Protein AF-A0A9W7CC69-F1 (afdb_monomer)

Organism: NCBI:txid2557542

Secondary structure (DSSP, 8-state):
-----------TT-SSHHHHHHHHHHHHHH--HHHHHHHHHHHHSTT--TT-B-TTS-BHHHHHHHTT-HHHHHHHHHSTT------TTS--HHHHHHHTT-HHHHHHHHHH-TT--SSTTSHHHHHHHHHHHTTTTTT-EEEEES-TT-HHHHHHHHHH--SEEEEEES-HHHHHHHHHHHHHT-S-STTT-EEEEEE--TT-GGGS-SS-EEEEEEES--SSGGGHHHHHHHHHHHEEEEEEEEEEEESS--TTHHHHHHHHHHTTEEEEEEEEPPGGGS--S------SS-TT---PPTT--EEEEEEEE-

Sequence (314 aa):
MASFTSKAENIQGFATIEEAHNEMLECARYGDPEDIGTLRSLVSHSSIDVNYSDSGGSTALHKACANGKKDAVAVLLSHPGCSHTANAAGNTPLHWASSNGEVEIVKMLVDRFKDLDVLAKNSFGKWIAKLCSEGQFEGSSVLELGGGCGVPGIACGVYGNPLSVQITDLTTATLSNLQFNIDLNRGDYGGRTRVESFRLDWADEATYPEGKADSIIGADLVYTDDIVPLLLKVLDGVLAKGGSFFYCAPDDGRAGLKTFIEALRGGGWEVRREVKAEGEYLENPLESKDDEMCFLCFNELGEKRFMFYEFVKR

Solvent-accessible surface area (backbone atoms only — not comparable to full-atom values): 16821 Å² total; per-residue (Å²): 134,85,82,81,74,75,75,80,71,82,49,91,96,39,97,43,66,66,56,47,51,51,46,38,37,48,22,15,38,70,37,44,80,64,27,46,53,51,36,48,55,47,62,69,34,92,84,49,64,66,66,50,51,51,99,59,42,48,24,23,56,33,34,4,29,59,55,65,19,55,69,30,40,54,55,48,66,70,38,89,81,49,73,69,68,53,19,75,84,67,37,28,28,60,39,33,10,21,60,70,35,32,61,71,51,42,51,54,48,55,72,72,37,85,83,65,70,78,41,72,54,36,39,63,13,38,50,37,33,52,40,15,75,72,52,75,34,54,69,30,36,35,34,24,47,66,30,66,51,27,46,45,40,50,22,32,37,65,53,12,54,17,48,28,26,40,30,19,31,72,50,72,68,45,40,54,37,24,40,50,49,56,61,72,64,73,70,71,42,78,87,62,38,46,75,46,58,44,67,42,48,76,91,40,73,90,42,53,70,98,63,54,22,43,28,38,38,39,54,61,84,43,70,38,56,82,48,39,68,47,52,54,50,42,51,64,68,39,44,30,85,68,15,37,39,40,38,36,36,59,64,91,59,42,49,30,38,68,61,40,56,51,47,41,57,73,67,58,32,42,79,81,40,79,43,72,50,53,82,96,33,37,56,40,66,42,93,73,93,72,87,87,64,50,69,55,38,66,77,47,73,67,86,42,52,31,31,41,34,32,34,33,36,110

InterPro domains:
  IPR002110 Ankyrin repeat [PF12796] (28-116)
  IPR002110 Ankyrin repeat [PS50088] (89-121)
  IPR002110 Ankyrin repeat [SM00248] (56-86)
  IPR002110 Ankyrin repeat [SM00248] (89-118)
  IPR019410 Lysine methyltransferase [PF10294] (133-264)
  IPR019410 Lysine methyltransferase [PTHR14614] (124-265)
  IPR029063 S-adenosyl-L-methionine-dependent methyltransferase superfamily [G3DSA:3.40.50.150] (112-300)
  IPR029063 S-adenosyl-L-methionine-dependent methyltransferase superfamily [SSF53335] (122-274)
  IPR036770 Ankyrin repeat-containing domain superfamily [G3DSA:1.25.40.20] (22-111)
  IPR036770 Ankyrin repeat-containing domain superfamily [SSF48403] (28-131)

pLDDT: mean 83.03, std 16.87, range [34.16, 98.56]

Foldseek 3Di:
DDDPPDPAPDLPPDPHLVRLQVLLLVLLQVQDPVSLVSNLSQLPDPSRDQLDADPQSQGSLLNNLLRLNQSSLVSSLVRPNRDQAATNVRATSLQNNLLVLSVVSNLSVLVSCVVDDLLCAALLLVVLLVCLVVLVQAQWFEEEDQCQQPSNQLSCLQRRNYQEYEYEDADPVSQVLNVVSNVSSPDPSVVRYYYHYAYDDLVDLVRADPAATLEYEYEQQCQAQVCLVSVVVNCVSRHDAQGKYKYKYFPVDHHNPVVNVVCCVVVQKDWPAKDKRDPSNQAQSHDDPDDDNRSSGPDDDGRTTMIITMITHD

Radius of gyration: 23.0 Å; Cα contacts (8 Å, |Δi|>4): 619; chains: 1; bounding box: 61×47×67 Å

Mean predicted aligned error: 9.86 Å

Structure (mmCIF, N/CA/C/O backbone):
data_AF-A0A9W7CC69-F1
#
_entry.id   AF-A0A9W7CC69-F1
#
loop_
_atom_site.group_PDB
_atom_site.id
_atom_site.type_symbol
_atom_site.label_atom_id
_atom_site.label_alt_id
_atom_site.label_comp_id
_atom_site.label_asym_id
_atom_site.label_entity_id
_atom_site.label_seq_id
_atom_site.pdbx_PDB_ins_cod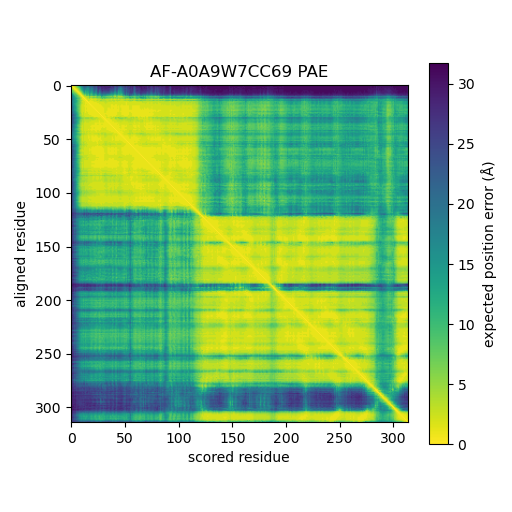e
_atom_site.Cartn_x
_atom_site.Cartn_y
_atom_site.Cartn_z
_atom_site.occupancy
_atom_site.B_iso_or_equiv
_atom_site.auth_seq_id
_atom_site.auth_comp_id
_atom_site.auth_asym_id
_atom_site.auth_atom_id
_atom_site.pdbx_PDB_model_num
ATOM 1 N N . MET A 1 1 ? 38.497 -31.279 -25.847 1.00 37.12 1 MET A N 1
ATOM 2 C CA . MET A 1 1 ? 37.870 -30.041 -25.343 1.00 37.12 1 MET A CA 1
ATOM 3 C C . MET A 1 1 ? 37.197 -29.360 -26.519 1.00 37.12 1 MET A C 1
ATOM 5 O O . MET A 1 1 ? 37.899 -28.889 -27.404 1.00 37.12 1 MET A O 1
ATOM 9 N N . ALA A 1 2 ? 35.868 -29.413 -26.597 1.00 34.16 2 ALA A N 1
ATOM 10 C CA . ALA A 1 2 ? 35.126 -28.690 -27.622 1.00 34.16 2 ALA A CA 1
ATOM 11 C C . ALA A 1 2 ? 35.020 -27.223 -27.185 1.00 34.16 2 ALA A C 1
ATOM 13 O O . ALA A 1 2 ? 34.453 -26.929 -26.137 1.00 34.16 2 ALA A O 1
ATOM 14 N N . SER A 1 3 ? 35.636 -26.336 -27.962 1.00 38.28 3 SER A N 1
ATOM 15 C CA . SER A 1 3 ? 35.504 -24.888 -27.833 1.00 38.28 3 SER A CA 1
ATOM 16 C C . SER A 1 3 ? 34.072 -24.494 -28.197 1.00 38.28 3 SER A C 1
ATOM 18 O O . SER A 1 3 ? 33.689 -24.567 -29.364 1.00 38.28 3 SER A O 1
ATOM 20 N N . PHE A 1 4 ? 33.273 -24.107 -27.204 1.00 38.94 4 PHE A N 1
ATOM 21 C CA . PHE A 1 4 ? 32.026 -23.383 -27.431 1.00 38.94 4 PHE A CA 1
ATOM 22 C C . PHE A 1 4 ? 32.376 -21.912 -27.669 1.00 38.94 4 PHE A C 1
ATOM 24 O O . PHE A 1 4 ? 32.304 -21.085 -26.766 1.00 38.94 4 PHE A O 1
ATOM 31 N N . THR A 1 5 ? 32.779 -21.568 -28.891 1.00 40.97 5 THR A N 1
ATOM 32 C CA . THR A 1 5 ? 32.679 -20.175 -29.333 1.00 40.97 5 THR A CA 1
ATOM 33 C C . THR A 1 5 ? 31.201 -19.881 -29.541 1.00 40.97 5 THR A C 1
ATOM 35 O O . THR A 1 5 ? 30.625 -20.268 -30.561 1.00 40.97 5 THR A O 1
ATOM 38 N N . SER A 1 6 ? 30.593 -19.248 -28.535 1.00 43.88 6 SER A N 1
ATOM 39 C CA . SER A 1 6 ? 29.356 -18.483 -28.675 1.00 43.88 6 SER A CA 1
ATOM 40 C C . SER A 1 6 ? 29.468 -17.650 -29.953 1.00 43.88 6 SER A C 1
ATOM 42 O O . SER A 1 6 ? 30.397 -16.853 -30.099 1.00 43.88 6 SER A O 1
ATOM 44 N N . LYS A 1 7 ? 28.600 -17.908 -30.935 1.00 44.44 7 LYS A N 1
ATOM 45 C CA . LYS A 1 7 ? 28.495 -17.034 -32.101 1.00 44.44 7 LYS A CA 1
ATOM 46 C C . LYS A 1 7 ? 28.001 -15.698 -31.566 1.00 44.44 7 LYS A C 1
ATOM 48 O O . LYS A 1 7 ? 26.870 -15.631 -31.104 1.00 44.44 7 LYS A O 1
ATOM 53 N N . ALA A 1 8 ? 28.844 -14.672 -31.613 1.00 50.19 8 ALA A N 1
ATOM 54 C CA . ALA A 1 8 ? 28.403 -13.305 -31.403 1.00 50.19 8 ALA A CA 1
ATOM 55 C C . ALA A 1 8 ? 27.309 -13.013 -32.440 1.00 50.19 8 ALA A C 1
ATOM 57 O O . ALA A 1 8 ? 27.590 -12.886 -33.634 1.00 50.19 8 ALA A O 1
ATOM 58 N N . GLU A 1 9 ? 26.051 -13.012 -32.008 1.00 57.75 9 GLU A N 1
ATOM 59 C CA . GLU A 1 9 ? 24.963 -12.469 -32.805 1.00 57.75 9 GLU A CA 1
ATOM 60 C C . GLU A 1 9 ? 25.233 -10.969 -32.914 1.00 57.75 9 GLU A C 1
ATOM 62 O O . GLU A 1 9 ? 25.302 -10.260 -31.914 1.00 57.75 9 GLU A O 1
ATOM 67 N N . ASN A 1 10 ? 25.539 -10.526 -34.131 1.00 66.88 10 ASN A N 1
ATOM 68 C CA . ASN A 1 10 ? 26.004 -9.176 -34.407 1.00 66.88 10 ASN A CA 1
ATOM 69 C C . ASN A 1 10 ? 24.826 -8.203 -34.262 1.00 66.88 10 ASN A C 1
ATOM 71 O O . ASN A 1 10 ? 24.009 -8.088 -35.175 1.00 66.88 10 ASN A O 1
ATOM 75 N N . ILE A 1 11 ? 24.726 -7.541 -33.110 1.00 82.12 11 ILE A N 1
ATOM 76 C CA . ILE A 1 11 ? 23.770 -6.459 -32.875 1.00 82.12 11 ILE A CA 1
ATOM 77 C C . ILE A 1 11 ? 24.425 -5.183 -33.390 1.00 82.12 11 ILE A C 1
ATOM 79 O O . ILE A 1 11 ? 25.481 -4.775 -32.910 1.00 82.12 11 ILE A O 1
ATOM 83 N N . GLN A 1 12 ? 23.821 -4.569 -34.405 1.00 80.31 12 GLN A N 1
ATOM 84 C CA . GLN A 1 12 ? 24.398 -3.407 -35.070 1.00 80.31 12 GLN A CA 1
ATOM 85 C C . GLN A 1 12 ? 24.723 -2.297 -34.058 1.00 80.31 12 GLN A C 1
ATOM 87 O O . GLN A 1 12 ? 23.829 -1.790 -33.389 1.00 80.31 12 GLN A O 1
ATOM 92 N N . GLY A 1 13 ? 26.001 -1.915 -33.983 1.00 84.56 13 GLY A N 1
ATOM 93 C CA . GLY A 1 13 ? 26.493 -0.871 -33.077 1.00 84.56 13 GLY A CA 1
ATOM 94 C C . GLY A 1 13 ? 27.186 -1.378 -31.809 1.00 84.56 13 GLY A C 1
ATOM 95 O O . GLY A 1 13 ? 27.836 -0.575 -31.150 1.00 84.56 13 GLY A O 1
ATOM 96 N N . PHE A 1 14 ? 27.136 -2.682 -31.510 1.00 91.19 14 PHE A N 1
ATOM 97 C CA . PHE A 1 14 ? 27.704 -3.260 -30.285 1.00 91.19 14 PHE A CA 1
ATOM 98 C C . PHE A 1 14 ? 28.691 -4.384 -30.605 1.00 91.19 14 PHE A C 1
ATOM 100 O O . PHE A 1 14 ? 28.454 -5.195 -31.502 1.00 91.19 14 PHE A O 1
ATOM 107 N N . ALA A 1 15 ? 29.812 -4.445 -29.883 1.00 88.62 15 ALA A N 1
ATOM 108 C CA . ALA A 1 15 ? 30.808 -5.496 -30.079 1.00 88.62 15 ALA A CA 1
ATOM 109 C C . ALA A 1 15 ? 30.390 -6.805 -29.395 1.00 88.62 15 ALA A C 1
ATOM 111 O O . ALA A 1 15 ? 30.792 -7.886 -29.837 1.00 88.62 15 ALA A O 1
ATOM 112 N N . THR A 1 16 ? 29.571 -6.726 -28.342 1.00 92.56 16 THR A N 1
ATOM 113 C CA . THR A 1 16 ? 29.037 -7.892 -27.629 1.00 92.56 16 THR A CA 1
ATOM 114 C C . THR A 1 16 ? 27.560 -7.736 -27.267 1.00 92.56 16 THR A C 1
ATOM 116 O O . THR A 1 16 ? 27.008 -6.638 -27.245 1.00 92.56 16 THR A O 1
ATOM 119 N N . ILE A 1 17 ? 26.917 -8.861 -26.946 1.00 92.75 17 ILE A N 1
ATOM 120 C CA . ILE A 1 17 ? 25.544 -8.869 -26.429 1.00 92.75 17 ILE A CA 1
ATOM 121 C C . ILE A 1 17 ? 25.441 -8.200 -25.054 1.00 92.75 17 ILE A C 1
ATOM 123 O O . ILE A 1 17 ? 24.470 -7.508 -24.785 1.00 92.75 17 ILE A O 1
ATOM 127 N N . GLU A 1 18 ? 26.471 -8.356 -24.218 1.00 93.62 18 GLU A N 1
ATOM 128 C CA . GLU A 1 18 ? 26.543 -7.751 -22.887 1.00 93.62 18 GLU A CA 1
ATOM 129 C C . GLU A 1 18 ? 26.619 -6.222 -22.976 1.00 93.62 18 GLU A C 1
ATOM 131 O O . GLU A 1 18 ? 25.937 -5.525 -22.233 1.00 93.62 18 GLU A O 1
ATOM 136 N N . GLU A 1 19 ? 27.383 -5.683 -23.931 1.00 95.38 19 GLU A N 1
ATOM 137 C CA . GLU A 1 19 ? 27.398 -4.242 -24.211 1.00 95.38 19 GLU A CA 1
ATOM 138 C C . GLU A 1 19 ? 26.018 -3.734 -24.634 1.00 95.38 19 GLU A C 1
ATOM 140 O O . GLU A 1 19 ? 25.551 -2.733 -24.102 1.00 95.38 19 GLU A O 1
ATOM 145 N N . ALA A 1 20 ? 25.339 -4.445 -25.537 1.00 96.75 20 ALA A N 1
ATOM 146 C CA . ALA A 1 20 ? 23.993 -4.083 -25.975 1.00 96.75 20 ALA A CA 1
ATOM 147 C C . ALA A 1 20 ? 22.969 -4.148 -24.825 1.00 96.75 20 ALA A C 1
ATOM 149 O O . ALA A 1 20 ? 22.072 -3.314 -24.721 1.00 96.75 20 ALA A O 1
ATOM 150 N N . HIS A 1 21 ? 23.112 -5.123 -23.928 1.00 97.50 21 HIS A N 1
ATOM 151 C CA . HIS A 1 21 ? 22.306 -5.241 -22.718 1.00 97.50 21 HIS A CA 1
ATOM 152 C C . HIS A 1 21 ? 22.560 -4.114 -21.720 1.00 97.50 21 HIS A C 1
ATOM 154 O O . HIS A 1 21 ? 21.610 -3.560 -21.172 1.00 97.50 21 HIS A O 1
ATOM 160 N N . ASN A 1 22 ? 23.819 -3.742 -21.504 1.00 96.94 22 ASN A N 1
ATOM 161 C CA . ASN A 1 22 ? 24.159 -2.612 -20.648 1.00 96.94 22 ASN A CA 1
ATOM 162 C C . ASN A 1 22 ? 23.634 -1.299 -21.245 1.00 96.94 22 ASN A C 1
ATOM 164 O O . ASN A 1 22 ? 23.037 -0.510 -20.517 1.00 96.94 22 ASN A O 1
ATOM 168 N N . GLU A 1 23 ? 23.734 -1.112 -22.563 1.00 97.56 23 GLU A N 1
ATOM 169 C CA . GLU A 1 23 ? 23.142 0.039 -23.250 1.00 97.56 23 GLU A CA 1
ATOM 170 C C . GLU A 1 23 ? 21.620 0.089 -23.066 1.00 97.56 23 GLU A C 1
ATOM 172 O O . GLU A 1 23 ? 21.064 1.138 -22.759 1.00 97.56 23 GLU A O 1
ATOM 177 N N . MET A 1 24 ? 20.928 -1.054 -23.148 1.00 98.12 24 MET A N 1
ATOM 178 C CA . MET A 1 24 ? 19.492 -1.132 -22.854 1.00 98.12 24 MET A CA 1
ATOM 179 C C . MET A 1 24 ? 19.164 -0.599 -21.444 1.00 98.12 24 MET A C 1
ATOM 181 O O . MET A 1 24 ? 18.153 0.085 -21.265 1.00 98.12 24 MET A O 1
ATOM 185 N N . LEU A 1 25 ? 20.008 -0.888 -20.442 1.00 98.38 25 LEU A N 1
ATOM 186 C CA . LEU A 1 25 ? 19.848 -0.365 -19.079 1.00 98.38 25 LEU A CA 1
ATOM 187 C C . LEU A 1 25 ? 20.116 1.146 -18.986 1.00 98.38 25 LEU A C 1
ATOM 189 O O . LEU A 1 25 ? 19.463 1.816 -18.181 1.00 98.38 25 LEU A O 1
ATOM 193 N N . GLU A 1 26 ? 21.078 1.675 -19.748 1.00 98.19 26 GLU A N 1
ATOM 194 C CA . GLU A 1 26 ? 21.395 3.111 -19.815 1.00 98.19 26 GLU A CA 1
ATOM 195 C C . GLU A 1 26 ? 20.279 3.894 -20.513 1.00 98.19 26 GLU A C 1
ATOM 197 O O . GLU A 1 26 ? 19.725 4.822 -19.919 1.00 98.19 26 GLU A O 1
ATOM 202 N N . CYS A 1 27 ? 19.853 3.455 -21.702 1.00 98.19 27 CYS A N 1
ATOM 203 C CA . CYS A 1 27 ? 18.769 4.089 -22.447 1.00 98.19 27 CYS A CA 1
ATOM 204 C C . CYS A 1 27 ? 17.471 4.134 -21.634 1.00 98.19 27 CYS A C 1
ATOM 206 O O . CYS A 1 27 ? 16.750 5.129 -21.633 1.00 98.19 27 CYS A O 1
ATOM 208 N N . ALA A 1 28 ? 17.166 3.066 -20.891 1.00 98.25 28 ALA A N 1
ATOM 209 C CA . ALA A 1 28 ? 16.003 3.049 -20.014 1.00 98.25 28 ALA A CA 1
ATOM 210 C C . ALA A 1 28 ? 16.127 4.027 -18.831 1.00 98.25 28 ALA A C 1
ATOM 212 O O . ALA A 1 28 ? 15.116 4.529 -18.345 1.00 98.25 28 ALA A O 1
ATOM 213 N N . ARG A 1 29 ? 17.346 4.307 -18.357 1.00 97.62 29 ARG A N 1
ATOM 214 C CA . ARG A 1 29 ? 17.608 5.220 -17.237 1.00 97.62 29 ARG A CA 1
ATOM 215 C C . ARG A 1 29 ? 17.489 6.684 -17.633 1.00 97.62 29 ARG A C 1
ATOM 217 O O . ARG A 1 29 ? 16.910 7.461 -16.876 1.00 97.62 29 ARG A O 1
ATOM 224 N N . TYR A 1 30 ? 18.058 7.063 -18.773 1.00 96.50 30 TYR A N 1
ATOM 225 C CA . TYR A 1 30 ? 18.107 8.456 -19.220 1.00 96.50 30 TYR A CA 1
ATOM 226 C C . TYR A 1 30 ? 16.884 8.834 -20.056 1.00 96.50 30 TYR A C 1
ATOM 228 O O . TYR A 1 30 ? 16.275 9.879 -19.790 1.00 96.50 30 TYR A O 1
ATOM 236 N N . GLY A 1 31 ? 16.446 7.937 -20.941 1.00 92.00 31 GLY A N 1
ATOM 237 C CA . GLY A 1 31 ? 15.184 8.021 -21.669 1.00 92.00 31 GLY A CA 1
ATOM 238 C C . GLY A 1 31 ? 15.050 9.267 -22.540 1.00 92.00 31 GLY A C 1
ATOM 239 O O . GLY A 1 31 ? 13.934 9.764 -22.699 1.00 92.00 31 GLY A O 1
ATOM 240 N N . ASP A 1 32 ? 16.155 9.810 -23.050 1.00 94.31 32 ASP A N 1
ATOM 241 C CA . ASP A 1 32 ? 16.106 10.885 -24.035 1.00 94.31 32 ASP A CA 1
ATOM 242 C C . ASP A 1 32 ? 15.624 10.370 -25.416 1.00 94.31 32 ASP A C 1
ATOM 244 O O . ASP A 1 32 ? 15.475 9.165 -25.628 1.00 94.31 32 ASP A O 1
ATOM 248 N N . PRO A 1 33 ? 15.276 11.241 -26.382 1.00 92.75 33 PRO A N 1
ATOM 249 C CA . PRO A 1 33 ? 14.714 10.780 -27.652 1.00 92.75 33 PRO A CA 1
ATOM 250 C C . PRO A 1 33 ? 15.609 9.811 -28.442 1.00 92.75 33 PRO A C 1
ATOM 252 O O . PRO A 1 33 ? 15.079 8.976 -29.182 1.00 92.75 33 PRO A O 1
ATOM 255 N N . GLU A 1 34 ? 16.933 9.917 -28.306 1.00 93.44 34 GLU A N 1
ATOM 256 C CA . GLU A 1 34 ? 17.885 9.004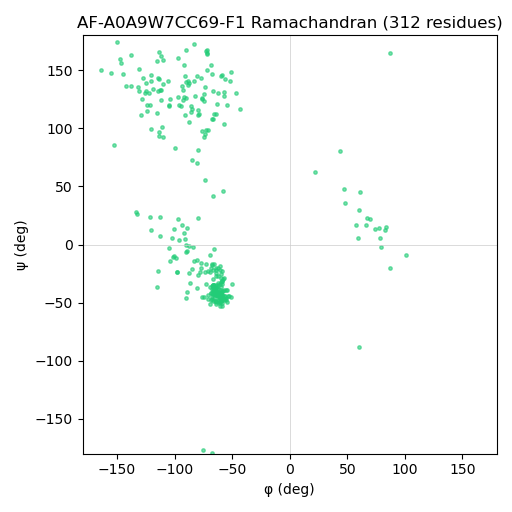 -28.943 1.00 93.44 34 GLU A CA 1
ATOM 257 C C . GLU A 1 34 ? 17.888 7.656 -28.214 1.00 93.44 34 GLU A C 1
ATOM 259 O O . GLU A 1 34 ? 17.715 6.617 -28.860 1.00 93.44 34 GLU A O 1
ATOM 264 N N . ASP A 1 35 ? 17.920 7.682 -26.878 1.00 94.62 35 ASP A N 1
ATOM 265 C CA . ASP A 1 35 ? 17.779 6.500 -26.029 1.00 94.62 35 ASP A CA 1
ATOM 266 C C . ASP A 1 35 ? 16.520 5.701 -26.361 1.00 94.62 35 ASP A C 1
ATOM 268 O O . ASP A 1 35 ? 16.564 4.480 -26.469 1.00 94.62 35 ASP A O 1
ATOM 272 N N . ILE A 1 36 ? 15.375 6.364 -26.554 1.00 98.00 36 ILE A N 1
ATOM 273 C CA . ILE A 1 36 ? 14.113 5.685 -26.887 1.00 98.00 36 ILE A CA 1
ATOM 274 C C . ILE A 1 36 ? 14.197 4.983 -28.249 1.00 98.00 36 ILE A C 1
ATOM 276 O O . ILE A 1 36 ? 13.609 3.910 -28.434 1.00 98.00 36 ILE A O 1
ATOM 280 N N . GLY A 1 37 ? 14.918 5.569 -29.207 1.00 96.19 37 GLY A N 1
ATOM 281 C CA . GLY A 1 37 ? 15.190 4.951 -30.502 1.00 96.19 37 GLY A CA 1
ATOM 282 C C . GLY A 1 37 ? 16.038 3.687 -30.355 1.00 96.19 37 GLY A C 1
ATOM 283 O O . GLY A 1 37 ? 15.646 2.618 -30.837 1.00 96.19 37 GLY A O 1
ATOM 284 N N . THR A 1 38 ? 17.151 3.798 -29.631 1.00 96.06 38 THR A N 1
ATOM 285 C CA . THR A 1 38 ? 18.075 2.691 -29.351 1.00 96.06 38 THR A CA 1
ATOM 286 C C . THR A 1 38 ? 17.394 1.583 -28.552 1.00 96.06 38 THR A C 1
ATOM 288 O O . THR A 1 38 ? 17.417 0.424 -28.966 1.00 96.06 38 THR A O 1
ATOM 291 N N . LEU A 1 39 ? 16.683 1.930 -27.479 1.00 97.69 39 LEU A N 1
ATOM 292 C CA . LEU A 1 39 ? 15.939 1.002 -26.630 1.00 97.69 39 LEU A CA 1
ATOM 293 C C . LEU A 1 39 ? 14.917 0.198 -27.435 1.00 97.69 39 LEU A C 1
ATOM 295 O O . LEU A 1 39 ? 14.835 -1.019 -27.290 1.00 97.69 39 LEU A O 1
ATOM 299 N N . ARG A 1 40 ? 14.162 0.850 -28.327 1.00 97.19 40 ARG A N 1
ATOM 300 C CA . ARG A 1 40 ? 13.191 0.165 -29.193 1.00 97.19 40 ARG A CA 1
ATOM 301 C C . ARG A 1 40 ? 13.872 -0.816 -30.143 1.00 97.19 40 ARG A C 1
ATOM 303 O O . ARG A 1 40 ? 13.359 -1.916 -30.336 1.00 97.19 40 ARG A O 1
ATOM 310 N N . SER A 1 41 ? 15.007 -0.423 -30.724 1.00 95.06 41 SER A N 1
ATOM 311 C CA . SER A 1 41 ? 15.800 -1.294 -31.595 1.00 95.06 41 SER A CA 1
ATOM 312 C C . SER A 1 41 ? 16.290 -2.527 -30.831 1.00 95.06 41 SER A C 1
ATOM 314 O O . SER A 1 41 ? 16.028 -3.653 -31.253 1.00 95.06 41 SER A O 1
ATOM 316 N N . LEU A 1 42 ? 16.905 -2.318 -29.663 1.00 96.62 42 LEU A N 1
ATOM 317 C CA . LEU A 1 42 ? 17.434 -3.379 -28.807 1.00 96.62 42 LEU A CA 1
ATOM 318 C C . LEU A 1 42 ? 16.341 -4.347 -28.350 1.00 96.62 42 LEU A C 1
ATOM 320 O O . LEU A 1 42 ? 16.449 -5.542 -28.595 1.00 96.62 42 LEU A O 1
ATOM 324 N N . VAL A 1 43 ? 15.250 -3.842 -27.771 1.00 95.88 43 VAL A N 1
ATOM 325 C CA . VAL A 1 43 ? 14.150 -4.669 -27.243 1.00 95.88 43 VAL A CA 1
ATOM 326 C C . VAL A 1 43 ? 13.440 -5.470 -28.343 1.00 95.88 43 VAL A C 1
ATOM 328 O O . VAL A 1 43 ? 12.847 -6.506 -28.066 1.00 95.88 43 VAL A O 1
ATOM 331 N N . SER A 1 44 ? 13.496 -5.026 -29.601 1.00 94.25 44 SER A N 1
ATOM 332 C CA . SER A 1 44 ? 12.939 -5.778 -30.735 1.00 94.25 44 SER A CA 1
ATOM 333 C C . SER A 1 44 ? 13.850 -6.898 -31.255 1.00 94.25 44 SER A C 1
ATOM 335 O O . SER A 1 44 ? 13.408 -7.733 -32.049 1.00 94.25 44 SER A O 1
ATOM 337 N N . HIS A 1 45 ? 15.118 -6.919 -30.840 1.00 94.00 45 HIS A N 1
ATOM 338 C CA . HIS A 1 45 ? 16.103 -7.874 -31.322 1.00 94.00 45 HIS A CA 1
ATOM 339 C C . HIS A 1 45 ? 15.976 -9.206 -30.572 1.00 94.00 45 HIS A C 1
ATOM 341 O O . HIS A 1 45 ? 16.028 -9.246 -29.348 1.00 94.00 45 HIS A O 1
ATOM 347 N N . SER A 1 46 ? 15.872 -10.326 -31.294 1.00 90.06 46 SER A N 1
ATOM 348 C CA . SER A 1 46 ? 15.568 -11.646 -30.704 1.00 90.06 46 SER A CA 1
ATOM 349 C C . SER A 1 46 ? 16.607 -12.169 -29.709 1.00 90.06 46 SER A C 1
ATOM 351 O O . SER A 1 46 ? 16.309 -13.075 -28.936 1.00 90.06 46 SER A O 1
ATOM 353 N N . SER A 1 47 ? 17.830 -11.645 -29.769 1.00 91.75 47 SER A N 1
ATOM 354 C CA . SER A 1 47 ? 18.922 -12.015 -28.868 1.00 91.75 47 SER A CA 1
ATOM 355 C C . SER A 1 47 ? 18.901 -11.231 -27.555 1.00 91.75 47 SER A C 1
ATOM 357 O O . SER A 1 47 ? 19.473 -11.678 -26.566 1.00 91.75 47 SER A O 1
ATOM 359 N N . ILE A 1 48 ? 18.242 -10.070 -27.524 1.00 95.75 48 ILE A N 1
ATOM 360 C CA . ILE A 1 48 ? 18.186 -9.224 -26.338 1.00 95.75 48 ILE A CA 1
ATOM 361 C C . ILE A 1 48 ? 17.156 -9.788 -25.365 1.00 95.75 48 ILE A C 1
ATOM 363 O O . ILE A 1 48 ? 15.950 -9.758 -25.592 1.00 95.75 48 ILE A O 1
ATOM 367 N N . ASP A 1 49 ? 17.646 -10.271 -24.229 1.00 97.19 49 ASP A N 1
ATOM 368 C CA . ASP A 1 49 ? 16.819 -10.449 -23.040 1.00 97.19 49 ASP A CA 1
ATOM 369 C C . ASP A 1 49 ? 16.373 -9.089 -22.472 1.00 97.19 49 ASP A C 1
ATOM 371 O O . ASP A 1 49 ? 17.170 -8.365 -21.876 1.00 97.19 49 ASP A O 1
ATOM 375 N N . VAL A 1 50 ? 15.088 -8.761 -22.633 1.00 98.00 50 VAL A N 1
ATOM 376 C CA . VAL A 1 50 ? 14.463 -7.542 -22.084 1.00 98.00 50 VAL A CA 1
ATOM 377 C C . VAL A 1 50 ? 14.532 -7.466 -20.551 1.00 98.00 50 VAL A C 1
ATOM 379 O O . VAL A 1 50 ? 14.440 -6.379 -19.981 1.00 98.00 50 VAL A O 1
ATOM 382 N N . ASN A 1 51 ? 14.695 -8.608 -19.874 1.00 98.12 51 ASN A N 1
ATOM 383 C CA . ASN A 1 51 ? 14.800 -8.692 -18.420 1.00 98.12 51 ASN A CA 1
ATOM 384 C C . ASN A 1 51 ? 16.248 -8.839 -17.942 1.00 98.12 51 ASN A C 1
ATOM 386 O O . ASN A 1 51 ? 16.458 -9.138 -16.765 1.00 98.12 51 ASN A O 1
ATOM 390 N N . TYR A 1 52 ? 17.239 -8.600 -18.811 1.00 98.12 52 TYR A N 1
ATOM 391 C CA . TYR A 1 52 ? 18.625 -8.473 -18.376 1.00 98.12 52 TYR A CA 1
ATOM 392 C C . TYR A 1 52 ? 18.730 -7.454 -17.236 1.00 98.12 52 TYR A C 1
ATOM 394 O O . TYR A 1 52 ? 18.063 -6.411 -17.238 1.00 98.12 52 TYR A O 1
ATOM 402 N N . SER A 1 53 ? 19.570 -7.768 -16.255 1.00 97.44 53 SER A N 1
ATOM 403 C CA . SER A 1 53 ? 19.719 -6.989 -15.035 1.00 97.44 53 SER A CA 1
ATOM 404 C C . SER A 1 53 ? 21.177 -6.704 -14.718 1.00 97.44 53 SER A C 1
ATOM 406 O O . SER A 1 53 ? 22.050 -7.527 -14.988 1.00 97.44 53 SER A O 1
ATOM 408 N N . ASP A 1 54 ? 21.421 -5.579 -14.050 1.00 96.56 54 ASP A N 1
ATOM 409 C CA . ASP A 1 54 ? 22.724 -5.294 -13.452 1.00 96.56 54 ASP A CA 1
ATOM 410 C C . ASP A 1 54 ? 23.056 -6.239 -12.276 1.00 96.56 54 ASP A C 1
ATOM 412 O O . ASP A 1 54 ? 22.273 -7.113 -11.891 1.00 96.56 54 ASP A O 1
ATOM 416 N N . SER A 1 55 ? 24.228 -6.049 -11.662 1.00 95.75 55 SER A N 1
ATOM 417 C CA . SER A 1 55 ? 24.693 -6.857 -10.525 1.00 95.75 55 SER A CA 1
ATOM 418 C C . SER A 1 55 ? 23.788 -6.791 -9.288 1.00 95.75 55 SER A C 1
ATOM 420 O O . SER A 1 55 ? 23.896 -7.647 -8.415 1.00 95.75 55 SER A O 1
ATOM 422 N N . GLY A 1 56 ? 22.925 -5.776 -9.183 1.00 89.88 56 GLY A N 1
ATOM 423 C CA . GLY A 1 56 ? 21.925 -5.647 -8.123 1.00 89.88 56 GLY A CA 1
ATOM 424 C C . GLY A 1 56 ? 20.578 -6.275 -8.485 1.00 89.88 56 GLY A C 1
ATOM 425 O O . GLY A 1 56 ? 19.614 -6.119 -7.738 1.00 89.88 56 GLY A O 1
ATOM 426 N N . GLY A 1 57 ? 20.472 -6.944 -9.635 1.00 93.81 57 GLY A N 1
ATOM 427 C CA . GLY A 1 57 ? 19.218 -7.493 -10.146 1.00 93.81 57 GLY A CA 1
ATOM 428 C C . GLY A 1 57 ? 18.264 -6.432 -10.703 1.00 93.81 57 GLY A C 1
ATOM 429 O O . GLY A 1 57 ? 17.091 -6.727 -10.914 1.00 93.81 57 GLY A O 1
ATOM 430 N N . SER A 1 58 ? 18.719 -5.195 -10.940 1.00 94.94 58 SER A N 1
ATOM 431 C CA . SER A 1 58 ? 17.856 -4.145 -11.493 1.00 94.94 58 SER A CA 1
ATOM 432 C C . SER A 1 58 ? 17.817 -4.217 -13.019 1.00 94.94 58 SER A C 1
ATOM 434 O O . SER A 1 58 ? 18.839 -4.052 -13.685 1.00 94.94 58 SER A O 1
ATOM 436 N N . THR A 1 59 ? 16.623 -4.433 -13.570 1.00 98.38 59 THR A N 1
ATOM 437 C CA . THR A 1 59 ? 16.360 -4.480 -15.022 1.00 98.38 59 THR A CA 1
ATOM 438 C C . THR A 1 59 ? 16.165 -3.090 -15.634 1.00 98.38 59 THR A C 1
ATOM 440 O O . THR A 1 59 ? 16.017 -2.094 -14.918 1.00 98.38 59 THR A O 1
ATOM 443 N N . ALA A 1 60 ? 16.072 -3.016 -16.966 1.00 98.44 60 ALA A N 1
ATOM 444 C CA . ALA A 1 60 ? 15.733 -1.782 -17.680 1.00 98.44 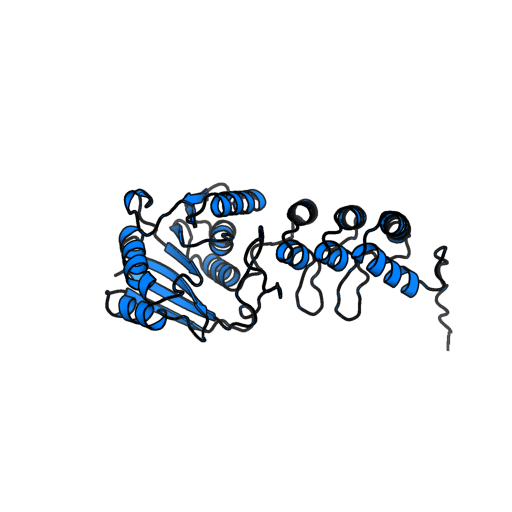60 ALA A CA 1
ATOM 445 C C . ALA A 1 60 ? 14.417 -1.165 -17.169 1.00 98.44 60 ALA A C 1
ATOM 447 O O . ALA A 1 60 ? 14.333 0.047 -16.972 1.00 98.44 60 ALA A O 1
ATOM 448 N N . LEU A 1 61 ? 13.413 -1.998 -16.856 1.00 98.50 61 LEU A N 1
ATOM 449 C CA . LEU A 1 61 ? 12.134 -1.517 -16.330 1.00 98.50 61 LEU A CA 1
ATOM 450 C C . LEU A 1 61 ? 12.290 -0.867 -14.949 1.00 98.50 61 LEU A C 1
ATOM 452 O O . LEU A 1 61 ? 11.670 0.166 -14.705 1.00 98.50 61 LEU A O 1
ATOM 456 N N . HIS A 1 62 ? 13.168 -1.390 -14.082 1.00 94.94 62 HIS A N 1
ATOM 457 C CA . HIS A 1 62 ? 13.494 -0.732 -12.812 1.00 94.94 62 HIS A CA 1
ATOM 458 C C . HIS A 1 62 ? 14.101 0.651 -13.047 1.00 94.94 62 HIS A C 1
ATOM 460 O O . HIS A 1 62 ? 13.655 1.618 -12.438 1.00 94.94 62 HIS A O 1
ATOM 466 N N . LYS A 1 63 ? 15.092 0.764 -13.946 1.00 97.44 63 LYS A N 1
ATOM 467 C CA . LYS A 1 63 ? 15.772 2.041 -14.221 1.00 97.44 63 LYS A CA 1
ATOM 468 C C . LYS A 1 63 ? 14.809 3.087 -14.785 1.00 97.44 63 LYS A C 1
ATOM 470 O O . LYS A 1 63 ? 14.834 4.222 -14.315 1.00 97.44 63 LYS A O 1
ATOM 475 N N . ALA A 1 64 ? 13.938 2.699 -15.717 1.00 98.19 64 ALA A N 1
ATOM 476 C CA . ALA A 1 64 ? 12.938 3.594 -16.293 1.00 98.19 64 ALA A CA 1
ATOM 477 C C . ALA A 1 64 ? 11.919 4.077 -15.253 1.00 98.19 64 ALA A C 1
ATOM 479 O O . ALA A 1 64 ? 11.630 5.272 -15.188 1.00 98.19 64 ALA A O 1
ATOM 480 N N . CYS A 1 65 ? 11.432 3.178 -14.392 1.00 93.00 65 CYS A N 1
ATOM 481 C CA . CYS A 1 65 ? 10.514 3.527 -13.304 1.00 93.00 65 CYS A CA 1
ATOM 482 C C . CYS A 1 65 ? 11.180 4.423 -12.249 1.00 93.00 65 CYS A C 1
ATOM 484 O O . CYS A 1 65 ? 10.592 5.409 -11.819 1.00 93.00 65 CYS A O 1
ATOM 486 N N . ALA A 1 66 ? 12.431 4.130 -11.883 1.00 87.00 66 ALA A N 1
ATOM 487 C CA . ALA A 1 66 ? 13.201 4.902 -10.908 1.00 87.00 66 ALA A CA 1
ATOM 488 C C . ALA A 1 66 ? 13.567 6.318 -11.377 1.00 87.00 66 ALA A C 1
ATOM 490 O O . ALA A 1 66 ? 13.961 7.139 -10.559 1.00 87.00 66 ALA A O 1
ATOM 491 N N . ASN A 1 67 ? 13.476 6.608 -12.675 1.00 92.81 67 ASN A N 1
ATOM 492 C CA . ASN A 1 67 ? 13.855 7.906 -13.239 1.00 92.81 67 ASN A CA 1
ATOM 493 C C . ASN A 1 67 ? 12.689 8.606 -13.960 1.00 92.81 67 ASN A C 1
ATOM 495 O O . ASN A 1 67 ? 12.927 9.552 -14.712 1.00 92.81 67 ASN A O 1
ATOM 499 N N . GLY A 1 68 ? 11.448 8.132 -13.797 1.00 92.94 68 GLY A N 1
ATOM 500 C CA . GLY A 1 68 ? 10.276 8.774 -14.405 1.00 92.94 68 GLY A CA 1
ATOM 501 C C . GLY A 1 68 ? 10.233 8.707 -15.935 1.00 92.94 68 GLY A C 1
ATOM 502 O O . GLY A 1 68 ? 9.599 9.533 -16.593 1.00 92.94 68 GLY A O 1
ATOM 503 N N . LYS A 1 69 ? 10.924 7.743 -16.557 1.00 97.81 69 LYS A N 1
ATOM 504 C CA . LYS A 1 69 ? 11.079 7.671 -18.021 1.00 97.81 69 LYS A CA 1
ATOM 505 C C . LYS A 1 69 ? 9.894 6.973 -18.672 1.00 97.81 69 LYS A C 1
ATOM 507 O O . LYS A 1 69 ? 9.999 5.843 -19.144 1.00 97.81 69 LYS A O 1
ATOM 512 N N . LYS A 1 70 ? 8.751 7.660 -18.712 1.00 97.25 70 LYS A N 1
ATOM 513 C CA . LYS A 1 70 ? 7.479 7.112 -19.211 1.00 97.25 70 LYS A CA 1
ATOM 514 C C . LYS A 1 70 ? 7.584 6.462 -20.595 1.00 97.25 70 LYS A C 1
ATOM 516 O O . LYS A 1 70 ? 7.074 5.361 -20.789 1.00 97.25 70 LYS A O 1
ATOM 521 N N . ASP A 1 71 ? 8.262 7.102 -21.544 1.00 98.19 71 ASP A N 1
ATOM 522 C CA . ASP A 1 71 ? 8.391 6.562 -22.904 1.00 98.19 71 ASP A CA 1
ATOM 523 C C . ASP A 1 71 ? 9.241 5.284 -22.933 1.00 98.19 71 ASP A C 1
ATOM 525 O O . ASP A 1 71 ? 8.908 4.336 -23.647 1.00 98.19 71 ASP A O 1
ATOM 529 N N . ALA A 1 72 ? 10.282 5.205 -22.098 1.00 98.56 72 ALA A N 1
ATOM 530 C CA . ALA A 1 72 ? 11.080 3.993 -21.939 1.00 98.56 72 ALA A CA 1
ATOM 531 C C . ALA A 1 72 ? 10.253 2.869 -21.300 1.00 98.56 72 ALA A C 1
ATOM 533 O O . ALA A 1 72 ? 10.275 1.739 -21.790 1.00 98.56 72 ALA A O 1
ATOM 534 N N . VAL A 1 73 ? 9.454 3.182 -20.270 1.00 98.56 73 VAL A N 1
ATOM 535 C CA . VAL A 1 73 ? 8.490 2.236 -19.684 1.00 98.56 73 VAL A CA 1
ATOM 536 C C . VAL A 1 73 ? 7.534 1.723 -20.762 1.00 98.56 73 VAL A C 1
ATOM 538 O O . VAL A 1 73 ? 7.343 0.516 -20.878 1.00 98.56 73 VAL A O 1
ATOM 541 N N . ALA A 1 74 ? 6.976 2.599 -21.601 1.00 98.31 74 ALA A N 1
ATOM 542 C CA . ALA A 1 74 ? 6.062 2.193 -22.667 1.00 98.31 74 ALA A CA 1
ATOM 543 C C . ALA A 1 74 ? 6.724 1.232 -23.669 1.00 98.31 74 ALA A C 1
ATOM 545 O O . ALA A 1 74 ? 6.120 0.225 -24.044 1.00 98.31 74 ALA A O 1
ATOM 546 N N . VAL A 1 75 ? 7.969 1.512 -24.080 1.00 98.44 75 VAL A N 1
ATOM 547 C CA . VAL A 1 75 ? 8.739 0.615 -24.957 1.00 98.44 75 VAL A CA 1
ATOM 548 C C . VAL A 1 75 ? 8.937 -0.748 -24.297 1.00 98.44 75 VAL A C 1
ATOM 550 O O . VAL A 1 75 ? 8.634 -1.767 -24.917 1.00 98.44 75 VAL A O 1
ATOM 553 N N . LEU A 1 76 ? 9.378 -0.784 -23.042 1.00 98.50 76 LEU A N 1
ATOM 554 C CA . LEU A 1 76 ? 9.649 -2.031 -22.326 1.00 98.50 76 LEU A CA 1
ATOM 555 C C . LEU A 1 76 ? 8.380 -2.869 -22.121 1.00 98.50 76 LEU A C 1
ATOM 557 O O . LEU A 1 76 ? 8.364 -4.048 -22.467 1.00 98.50 76 LEU A O 1
ATOM 561 N N . LEU A 1 77 ? 7.289 -2.260 -21.645 1.00 97.88 77 LEU A N 1
ATOM 562 C CA . LEU A 1 77 ? 6.023 -2.960 -21.389 1.00 97.88 77 LEU A CA 1
ATOM 563 C C . LEU A 1 77 ? 5.348 -3.481 -22.666 1.00 97.88 77 LEU A C 1
ATOM 565 O O . LEU A 1 77 ? 4.551 -4.424 -22.593 1.00 97.88 77 LEU A O 1
ATOM 569 N N . SER A 1 78 ? 5.677 -2.901 -23.828 1.00 96.69 78 SER A N 1
ATOM 570 C CA . SER A 1 78 ? 5.217 -3.394 -25.131 1.00 96.69 78 SER A CA 1
ATOM 571 C C . SER A 1 78 ? 5.832 -4.746 -25.509 1.00 96.69 78 SER A C 1
ATOM 573 O O . SER A 1 78 ? 5.254 -5.476 -26.317 1.00 96.69 78 SER A O 1
ATOM 575 N N . HIS A 1 79 ? 6.963 -5.118 -24.899 1.00 96.94 79 HIS A N 1
ATOM 576 C CA . HIS A 1 79 ? 7.572 -6.420 -25.111 1.00 96.94 79 HIS A CA 1
ATOM 577 C C . HIS A 1 79 ? 6.801 -7.508 -24.333 1.00 96.94 79 HIS A C 1
ATOM 579 O O . HIS A 1 79 ? 6.659 -7.412 -23.107 1.00 96.94 79 HIS A O 1
ATOM 585 N N . PRO A 1 80 ? 6.321 -8.586 -24.987 1.00 93.25 80 PRO A N 1
ATOM 586 C CA . PRO A 1 80 ? 5.506 -9.612 -24.329 1.00 93.25 80 PRO A CA 1
ATOM 587 C C . PRO A 1 80 ? 6.203 -10.294 -23.147 1.00 93.25 80 PRO A C 1
ATOM 589 O O . PRO A 1 80 ? 5.549 -10.637 -22.165 1.00 93.25 80 PRO A O 1
ATOM 592 N N . GLY A 1 81 ? 7.527 -10.455 -23.241 1.00 95.12 81 GLY A N 1
ATOM 593 C CA . GLY A 1 81 ? 8.357 -11.079 -22.210 1.00 95.12 81 GLY A CA 1
ATOM 594 C C . GLY A 1 81 ? 8.802 -10.153 -21.077 1.00 95.12 81 GLY A C 1
ATOM 595 O O . GLY A 1 81 ? 9.499 -10.627 -20.190 1.00 95.12 81 GLY A O 1
ATOM 596 N N . CYS A 1 82 ? 8.457 -8.860 -21.097 1.00 97.25 82 CYS A N 1
ATOM 597 C CA . CYS A 1 82 ? 8.819 -7.946 -20.011 1.00 97.25 82 CYS A CA 1
ATOM 598 C C . CYS A 1 82 ? 8.164 -8.398 -18.696 1.00 97.25 82 CYS A C 1
ATOM 600 O O . CYS A 1 82 ? 6.963 -8.676 -18.673 1.00 97.25 82 CYS A O 1
ATOM 602 N N . SER A 1 83 ? 8.952 -8.495 -17.624 1.00 94.69 83 SER A N 1
ATOM 603 C CA . SER A 1 83 ? 8.510 -8.922 -16.296 1.00 94.69 83 SER A CA 1
ATOM 604 C C . SER A 1 83 ? 8.604 -7.787 -15.270 1.00 94.69 83 SER A C 1
ATOM 606 O O . SER A 1 83 ? 9.252 -6.764 -15.491 1.00 94.69 83 SER A O 1
ATOM 608 N N . HIS A 1 84 ? 7.961 -7.985 -14.117 1.00 91.25 84 HIS A N 1
ATOM 609 C CA . HIS A 1 84 ? 7.995 -7.070 -12.968 1.00 91.25 84 HIS A CA 1
ATOM 610 C C . HIS A 1 84 ? 8.722 -7.669 -11.752 1.00 91.25 84 HIS A C 1
ATOM 612 O O . HIS A 1 84 ? 8.475 -7.276 -10.614 1.00 91.25 84 HIS A O 1
ATOM 618 N N . THR A 1 85 ? 9.618 -8.634 -11.986 1.00 86.31 85 THR A N 1
ATOM 619 C CA . THR A 1 85 ? 10.325 -9.362 -10.920 1.00 86.31 85 THR A CA 1
ATOM 620 C C . THR A 1 85 ? 11.137 -8.433 -10.027 1.00 86.31 85 THR A C 1
ATOM 622 O O . THR A 1 85 ? 11.711 -7.459 -10.504 1.00 86.31 85 THR A O 1
ATOM 625 N N . ALA A 1 86 ? 11.220 -8.768 -8.741 1.00 78.06 86 ALA A N 1
ATOM 626 C CA . ALA A 1 86 ? 12.022 -8.027 -7.778 1.00 78.06 86 ALA A CA 1
ATOM 627 C C . ALA A 1 86 ? 13.533 -8.153 -8.048 1.00 78.06 86 ALA A C 1
ATOM 629 O O . ALA A 1 86 ? 14.010 -9.209 -8.470 1.00 78.06 86 ALA A O 1
ATOM 630 N N . ASN A 1 87 ? 14.273 -7.087 -7.751 1.00 79.62 87 ASN A N 1
ATOM 631 C CA . ASN A 1 87 ? 15.732 -7.070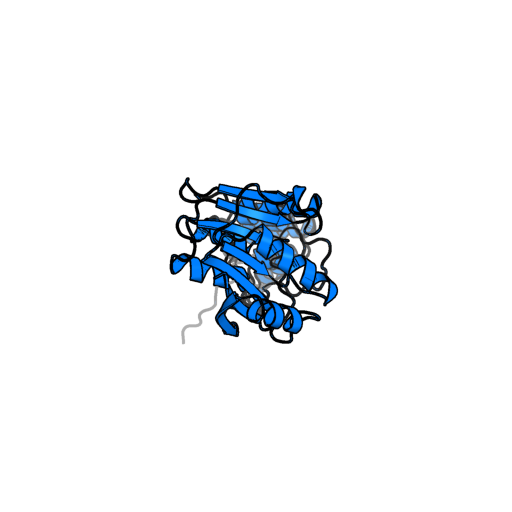 -7.733 1.00 79.62 87 ASN A CA 1
ATOM 632 C C . ASN A 1 87 ? 16.298 -7.771 -6.476 1.00 79.62 87 ASN A C 1
ATOM 634 O O . ASN A 1 87 ? 15.553 -8.307 -5.652 1.00 79.62 87 ASN A O 1
ATOM 638 N N . ALA A 1 88 ? 17.625 -7.761 -6.299 1.00 75.81 88 ALA A N 1
ATOM 639 C CA . ALA A 1 88 ? 18.284 -8.443 -5.178 1.00 75.81 88 ALA A CA 1
ATOM 640 C C . ALA A 1 88 ? 17.910 -7.881 -3.790 1.00 75.81 88 ALA A C 1
ATOM 642 O O . ALA A 1 88 ? 18.056 -8.587 -2.797 1.00 75.81 88 ALA A O 1
ATOM 643 N N . ALA A 1 89 ? 17.410 -6.644 -3.726 1.00 64.62 89 ALA A N 1
ATOM 644 C CA . ALA A 1 89 ? 16.900 -6.008 -2.512 1.00 64.62 89 ALA A CA 1
ATOM 645 C C . ALA A 1 89 ? 15.385 -6.228 -2.314 1.00 64.62 89 ALA A C 1
ATOM 647 O O . ALA A 1 89 ? 14.766 -5.569 -1.491 1.00 64.62 89 ALA A O 1
ATOM 648 N N . GLY A 1 90 ? 14.750 -7.102 -3.102 1.00 63.84 90 GLY A N 1
ATOM 649 C CA . GLY A 1 90 ? 13.305 -7.332 -3.030 1.00 63.84 90 GLY A CA 1
ATOM 650 C C . GLY A 1 90 ? 12.459 -6.251 -3.716 1.00 63.84 90 GLY A C 1
ATOM 651 O O . GLY A 1 90 ? 11.225 -6.325 -3.672 1.00 63.84 90 GLY A O 1
ATOM 652 N N . ASN A 1 91 ? 13.089 -5.289 -4.403 1.00 67.62 91 ASN A N 1
ATOM 653 C CA . ASN A 1 91 ? 12.395 -4.156 -5.001 1.00 67.62 91 ASN A CA 1
ATOM 654 C C . ASN A 1 91 ? 11.931 -4.412 -6.429 1.00 67.62 91 ASN A C 1
ATOM 656 O O . ASN A 1 91 ? 12.744 -4.770 -7.270 1.00 67.62 91 ASN A O 1
ATOM 660 N N . THR A 1 92 ? 10.641 -4.210 -6.710 1.00 81.88 92 THR A N 1
ATOM 661 C CA . THR A 1 92 ? 10.050 -4.334 -8.054 1.00 81.88 92 THR A CA 1
ATOM 662 C C . THR A 1 92 ? 10.090 -2.990 -8.794 1.00 81.88 92 THR A C 1
ATOM 664 O O . THR A 1 92 ? 10.282 -1.944 -8.165 1.00 81.88 92 THR A O 1
ATOM 667 N N . PRO A 1 93 ? 9.842 -2.946 -10.117 1.00 88.12 93 PRO A N 1
ATOM 668 C CA . PRO A 1 93 ? 9.731 -1.673 -10.832 1.00 88.12 93 PRO A CA 1
ATOM 669 C C . PRO A 1 93 ? 8.619 -0.764 -10.295 1.00 88.12 93 PRO A C 1
ATOM 671 O O . PRO A 1 93 ? 8.767 0.457 -10.299 1.00 88.12 93 PRO A O 1
ATOM 674 N N . LEU A 1 94 ? 7.536 -1.354 -9.775 1.00 80.94 94 LEU A N 1
ATOM 675 C CA . LEU A 1 94 ? 6.463 -0.609 -9.124 1.00 80.94 94 LEU A CA 1
ATOM 676 C C . LEU A 1 94 ? 6.963 0.137 -7.889 1.00 80.94 94 LEU A C 1
ATOM 678 O O . LEU A 1 94 ? 6.590 1.291 -7.720 1.00 80.94 94 LEU A O 1
ATOM 682 N N . HIS A 1 95 ? 7.810 -0.484 -7.059 1.00 69.00 95 HIS A N 1
ATOM 683 C CA . HIS A 1 95 ? 8.381 0.202 -5.898 1.00 69.00 95 HIS A CA 1
ATOM 684 C C . HIS A 1 95 ? 9.072 1.492 -6.341 1.00 69.00 95 HIS A C 1
ATOM 686 O O . HIS A 1 95 ? 8.751 2.568 -5.857 1.00 69.00 95 HIS A O 1
ATOM 692 N N . TRP A 1 96 ? 9.923 1.423 -7.360 1.00 75.50 96 TRP A N 1
ATOM 693 C CA . TRP A 1 96 ? 10.620 2.606 -7.854 1.00 75.50 96 TRP A CA 1
ATOM 694 C C . TRP A 1 96 ? 9.689 3.686 -8.421 1.00 75.50 96 TRP A C 1
ATOM 696 O O . TRP A 1 96 ? 9.862 4.858 -8.100 1.00 75.50 96 TRP A O 1
ATOM 706 N N . ALA A 1 97 ? 8.681 3.311 -9.216 1.00 79.19 97 ALA A N 1
ATOM 707 C CA . ALA A 1 97 ? 7.704 4.272 -9.738 1.00 79.19 97 ALA A CA 1
ATOM 708 C C . ALA A 1 97 ? 6.897 4.938 -8.610 1.00 79.19 97 ALA A C 1
ATOM 710 O O . ALA A 1 97 ? 6.715 6.155 -8.602 1.00 79.19 97 ALA A O 1
ATOM 711 N N . SER A 1 98 ? 6.453 4.146 -7.632 1.00 68.38 98 SER A N 1
ATOM 712 C CA . SER A 1 98 ? 5.702 4.631 -6.477 1.00 68.38 98 SER A CA 1
ATOM 713 C C . SER A 1 98 ? 6.542 5.547 -5.586 1.00 68.38 98 SER A C 1
ATOM 715 O O . SER A 1 98 ? 6.064 6.625 -5.243 1.00 68.38 98 SER A O 1
ATOM 717 N N . SER A 1 99 ? 7.790 5.167 -5.271 1.00 61.72 99 SER A N 1
ATOM 718 C CA . SER A 1 99 ? 8.725 5.941 -4.428 1.00 61.72 99 SER A CA 1
ATOM 719 C C . SER A 1 99 ? 8.994 7.345 -4.958 1.00 61.72 99 SER A C 1
ATOM 721 O O . SER A 1 99 ? 9.312 8.240 -4.180 1.00 61.72 99 SER A O 1
ATOM 723 N N . ASN A 1 100 ? 8.907 7.513 -6.276 1.00 66.62 100 ASN A N 1
ATOM 724 C CA . ASN A 1 100 ? 9.195 8.766 -6.962 1.00 66.62 100 ASN A CA 1
ATOM 725 C C . ASN A 1 100 ? 7.927 9.529 -7.374 1.00 66.62 100 ASN A C 1
ATOM 727 O O . ASN A 1 100 ? 8.020 10.542 -8.058 1.00 66.62 100 ASN A O 1
ATOM 731 N N . GLY A 1 101 ? 6.739 9.053 -6.984 1.00 65.56 101 GLY A N 1
ATOM 732 C CA . GLY A 1 101 ? 5.473 9.719 -7.299 1.00 65.56 101 GLY A CA 1
ATOM 733 C C . GLY A 1 101 ? 5.072 9.657 -8.778 1.00 65.56 101 GLY A C 1
ATOM 734 O O . GLY A 1 101 ? 4.264 10.467 -9.231 1.00 65.56 101 GLY A O 1
ATOM 735 N N . GLU A 1 102 ? 5.590 8.694 -9.544 1.00 74.69 102 GLU A N 1
ATOM 736 C CA . GLU A 1 102 ? 5.385 8.589 -10.994 1.00 74.69 102 GLU A CA 1
ATOM 737 C C . GLU A 1 102 ? 4.024 7.959 -11.343 1.00 74.69 102 GLU A C 1
ATOM 739 O O . GLU A 1 102 ? 3.925 6.830 -11.833 1.00 74.69 102 GLU A O 1
ATOM 744 N N . VAL A 1 103 ? 2.938 8.696 -11.085 1.00 69.81 103 VAL A N 1
ATOM 745 C CA . VAL A 1 103 ? 1.542 8.216 -11.174 1.00 69.81 103 VAL A CA 1
ATOM 746 C C . VAL A 1 103 ? 1.207 7.575 -12.522 1.00 69.81 103 VAL A C 1
ATOM 748 O O . VAL A 1 103 ? 0.548 6.535 -12.574 1.00 69.81 103 VAL A O 1
ATOM 751 N N . GLU A 1 104 ? 1.627 8.191 -13.629 1.00 78.75 104 GLU A N 1
ATOM 752 C CA . GLU A 1 104 ? 1.349 7.654 -14.965 1.00 78.75 104 GLU A CA 1
ATOM 753 C C . GLU A 1 104 ? 2.063 6.318 -15.197 1.00 78.75 104 GLU A C 1
ATOM 755 O O . GLU A 1 104 ? 1.474 5.403 -15.768 1.00 78.75 104 GLU A O 1
ATOM 760 N N . ILE A 1 105 ? 3.292 6.173 -14.695 1.00 86.88 105 ILE A N 1
ATOM 761 C CA . ILE A 1 105 ? 4.061 4.931 -14.801 1.00 86.88 105 ILE A CA 1
ATOM 762 C C . ILE A 1 105 ? 3.419 3.834 -13.958 1.00 86.88 105 ILE A C 1
ATOM 764 O O . ILE A 1 105 ? 3.282 2.709 -14.437 1.00 86.88 105 ILE A O 1
ATOM 768 N N . VAL A 1 106 ? 2.960 4.139 -12.741 1.00 78.94 106 VAL A N 1
ATOM 769 C CA . VAL A 1 106 ? 2.277 3.129 -11.923 1.00 78.94 106 VAL A CA 1
ATOM 770 C C . VAL A 1 106 ? 1.013 2.621 -12.617 1.00 78.94 106 VAL A C 1
ATOM 772 O O . VAL A 1 106 ? 0.809 1.408 -12.692 1.00 78.94 106 VAL A O 1
ATOM 775 N N . LYS A 1 107 ? 0.206 3.513 -13.204 1.00 75.44 107 LYS A N 1
ATOM 776 C CA . LYS A 1 107 ? -0.964 3.101 -13.999 1.00 75.44 107 LYS A CA 1
ATOM 777 C C . LYS A 1 107 ? -0.566 2.133 -15.111 1.00 75.44 107 LYS A C 1
ATOM 779 O O . LYS A 1 107 ? -1.163 1.070 -15.229 1.00 75.44 107 LYS A O 1
ATOM 784 N N . MET A 1 108 ? 0.489 2.454 -15.862 1.00 88.69 108 MET A N 1
ATOM 785 C CA . MET A 1 108 ? 0.990 1.581 -16.928 1.00 88.69 108 MET A CA 1
ATOM 786 C C . MET A 1 108 ? 1.410 0.198 -16.408 1.00 88.69 108 MET A C 1
ATOM 788 O O . MET A 1 108 ? 1.113 -0.809 -17.051 1.00 88.69 108 MET A O 1
ATOM 792 N N . LEU A 1 109 ? 2.074 0.131 -15.249 1.00 86.69 109 LEU A N 1
ATOM 793 C CA . LEU A 1 109 ? 2.500 -1.130 -14.637 1.00 86.69 109 LEU A CA 1
ATOM 794 C C . LEU A 1 109 ? 1.308 -1.985 -14.188 1.00 86.69 109 LEU A C 1
ATOM 796 O O . LEU A 1 109 ? 1.250 -3.162 -14.537 1.00 86.69 109 LEU A O 1
ATOM 800 N N . VAL A 1 110 ? 0.342 -1.406 -13.471 1.00 77.00 110 VAL A N 1
ATOM 801 C CA . VAL A 1 110 ? -0.862 -2.117 -12.993 1.00 77.00 110 VAL A CA 1
ATOM 802 C C . VAL A 1 110 ? -1.763 -2.544 -14.155 1.00 77.00 110 VAL A C 1
ATOM 804 O O . VAL A 1 110 ? -2.367 -3.621 -14.152 1.00 77.00 110 VAL A O 1
ATOM 807 N N . ASP A 1 111 ? -1.829 -1.731 -15.208 1.00 81.69 111 ASP A N 1
ATOM 808 C CA . ASP A 1 111 ? -2.564 -2.093 -16.411 1.00 81.69 111 ASP A CA 1
ATOM 809 C C . ASP A 1 111 ? -1.932 -3.290 -17.124 1.00 81.69 111 ASP A C 1
ATOM 811 O O . ASP A 1 111 ? -2.655 -4.170 -17.603 1.00 81.69 111 ASP A O 1
ATOM 815 N N . ARG A 1 112 ? -0.597 -3.356 -17.150 1.00 88.06 112 ARG A N 1
ATOM 816 C CA . ARG A 1 112 ? 0.158 -4.409 -17.835 1.00 88.06 112 ARG A CA 1
ATOM 817 C C . ARG A 1 112 ? 0.269 -5.714 -17.044 1.00 88.06 112 ARG A C 1
ATOM 819 O O . ARG A 1 112 ? 0.250 -6.783 -17.665 1.00 88.06 112 ARG A O 1
ATOM 826 N N . PHE A 1 113 ? 0.424 -5.641 -15.727 1.00 85.75 113 PHE A N 1
ATOM 827 C CA . PHE A 1 113 ? 0.695 -6.781 -14.851 1.00 85.75 113 PHE A CA 1
ATOM 828 C C . PHE A 1 113 ? -0.492 -7.020 -13.920 1.00 85.75 113 PHE A C 1
ATOM 830 O O . PHE A 1 113 ? -0.607 -6.416 -12.861 1.00 85.75 113 PHE A O 1
ATOM 837 N N . LYS A 1 114 ? -1.413 -7.898 -14.330 1.00 75.50 114 LYS A N 1
ATOM 838 C CA . LYS A 1 114 ? -2.639 -8.188 -13.561 1.00 75.50 114 LYS A CA 1
ATOM 839 C C . LYS A 1 114 ? -2.392 -9.012 -12.296 1.00 75.50 114 LYS A C 1
ATOM 841 O O . LYS A 1 114 ? -3.255 -9.065 -11.433 1.00 75.50 114 LYS A O 1
ATOM 846 N N . ASP A 1 115 ? -1.229 -9.644 -12.208 1.00 71.56 115 ASP A N 1
ATOM 847 C CA . ASP A 1 115 ? -0.714 -10.395 -11.062 1.00 71.56 115 ASP A CA 1
ATOM 848 C C . ASP A 1 115 ? 0.109 -9.528 -10.091 1.00 71.56 115 ASP A C 1
ATOM 850 O O . ASP A 1 115 ? 0.624 -10.029 -9.093 1.00 71.56 115 ASP A O 1
ATOM 854 N N . LEU A 1 116 ? 0.263 -8.234 -10.381 1.00 69.69 116 LEU A N 1
ATOM 855 C CA . LEU A 1 116 ? 0.987 -7.291 -9.541 1.00 69.69 116 LEU A CA 1
ATOM 856 C C . LEU A 1 116 ? 0.163 -6.966 -8.289 1.00 69.69 116 LEU A C 1
ATOM 858 O O . LEU A 1 116 ? -0.694 -6.084 -8.293 1.00 69.69 116 LEU A O 1
ATOM 862 N N . ASP A 1 117 ? 0.449 -7.680 -7.205 1.00 64.06 117 ASP A N 1
ATOM 863 C CA . ASP A 1 117 ? -0.111 -7.383 -5.891 1.00 64.06 117 ASP A CA 1
ATOM 864 C C . ASP A 1 117 ? 0.590 -6.162 -5.285 1.00 64.06 117 ASP A C 1
ATOM 866 O O . ASP A 1 117 ? 1.686 -6.247 -4.718 1.00 64.06 117 ASP A O 1
ATOM 870 N N . VAL A 1 118 ? -0.054 -5.005 -5.438 1.00 59.25 118 VAL A N 1
ATOM 871 C CA . VAL A 1 118 ? 0.421 -3.747 -4.861 1.00 59.25 118 VAL A CA 1
ATOM 872 C C . VAL A 1 118 ? 0.292 -3.749 -3.334 1.00 59.25 118 VAL A C 1
ATOM 874 O O . VAL A 1 118 ? 1.044 -3.056 -2.670 1.00 59.25 118 VAL A O 1
ATOM 877 N N . LEU A 1 119 ? -0.598 -4.550 -2.745 1.00 57.19 119 LEU A N 1
ATOM 878 C CA . LEU A 1 119 ? -0.980 -4.480 -1.331 1.00 57.19 119 LEU A CA 1
ATOM 879 C C . LEU A 1 119 ? -0.077 -5.312 -0.411 1.00 57.19 119 LEU A C 1
ATOM 881 O O . LEU A 1 119 ? 0.060 -4.987 0.766 1.00 57.19 119 LEU A O 1
ATOM 885 N N . ALA A 1 120 ? 0.584 -6.353 -0.923 1.00 54.09 120 ALA A N 1
ATOM 886 C CA . ALA A 1 120 ? 1.433 -7.259 -0.135 1.00 54.09 120 ALA A CA 1
ATOM 887 C C . ALA A 1 120 ? 2.846 -6.729 0.183 1.00 54.09 120 ALA A C 1
ATOM 889 O O . ALA A 1 120 ? 3.775 -7.513 0.407 1.00 54.09 120 ALA A O 1
ATOM 890 N N . LYS A 1 121 ? 3.054 -5.408 0.172 1.00 55.44 121 LYS A N 1
ATOM 891 C CA . LYS A 1 121 ? 4.402 -4.817 0.212 1.00 55.44 121 LYS A CA 1
ATOM 892 C C . LYS A 1 121 ? 4.725 -4.010 1.469 1.00 55.44 121 LYS A C 1
ATOM 894 O O . LYS A 1 121 ? 5.902 -3.961 1.809 1.00 55.44 121 LYS A O 1
ATOM 899 N N . ASN A 1 122 ? 3.742 -3.486 2.205 1.00 63.19 122 ASN A N 1
ATOM 900 C CA . ASN A 1 122 ? 3.985 -2.864 3.517 1.00 63.19 122 ASN A CA 1
ATOM 901 C C . ASN A 1 122 ? 3.846 -3.875 4.668 1.00 63.19 122 ASN A C 1
ATOM 903 O O . ASN A 1 122 ? 3.128 -4.873 4.566 1.00 63.19 122 ASN A O 1
ATOM 907 N N . SER A 1 123 ? 4.520 -3.617 5.786 1.00 70.06 123 SER A N 1
ATOM 908 C CA . SER A 1 123 ? 4.518 -4.516 6.943 1.00 70.06 123 SER A CA 1
ATOM 909 C C . SER A 1 123 ? 3.130 -4.621 7.555 1.00 70.06 123 SER A C 1
ATOM 911 O O . SER A 1 123 ? 2.666 -5.724 7.855 1.00 70.06 123 SER A O 1
ATOM 913 N N . PHE A 1 124 ? 2.428 -3.490 7.684 1.00 75.06 124 PHE A N 1
ATOM 914 C CA . PHE A 1 124 ? 1.095 -3.505 8.266 1.00 75.06 124 PHE A CA 1
ATOM 915 C C . PHE A 1 124 ? 0.055 -4.162 7.352 1.00 75.06 124 PHE A C 1
ATOM 917 O O . PHE A 1 124 ? -0.717 -4.990 7.821 1.00 75.06 124 PHE A O 1
ATOM 924 N N . GLY A 1 125 ? 0.048 -3.882 6.047 1.00 79.25 125 GLY A N 1
ATOM 925 C CA . GLY A 1 125 ? -0.877 -4.530 5.109 1.00 79.25 125 GLY A CA 1
ATOM 926 C C . GLY A 1 125 ? -0.604 -6.024 4.948 1.00 79.25 125 GLY A C 1
ATOM 927 O O . GLY A 1 125 ? -1.559 -6.794 4.905 1.00 79.25 125 GLY A O 1
ATOM 928 N N . LYS A 1 126 ? 0.661 -6.475 4.991 1.00 78.62 126 LYS A N 1
ATOM 929 C CA . LYS A 1 126 ? 0.988 -7.911 5.096 1.00 78.62 126 LYS A CA 1
ATOM 930 C C . LYS A 1 126 ? 0.427 -8.526 6.381 1.00 78.62 126 LYS A C 1
ATOM 932 O O . LYS A 1 126 ? -0.145 -9.614 6.339 1.00 78.62 126 LYS A O 1
ATOM 937 N N . TRP A 1 127 ? 0.561 -7.842 7.520 1.00 85.00 127 TRP A N 1
ATOM 938 C CA . TRP A 1 127 ? -0.011 -8.327 8.776 1.00 85.00 127 TRP A CA 1
ATOM 939 C C . TRP A 1 127 ? -1.545 -8.386 8.712 1.00 85.00 127 TRP A C 1
ATOM 941 O O . TRP A 1 127 ? -2.130 -9.404 9.081 1.00 85.00 127 TRP A O 1
ATOM 951 N N . ILE A 1 128 ? -2.200 -7.363 8.157 1.00 88.94 128 ILE A N 1
ATOM 952 C CA . ILE A 1 128 ? -3.646 -7.374 7.905 1.00 88.94 128 ILE A CA 1
ATOM 953 C C . ILE A 1 128 ? -4.036 -8.523 6.970 1.00 88.94 128 ILE A C 1
ATOM 955 O O . ILE A 1 128 ? -4.984 -9.237 7.278 1.00 88.94 128 ILE A O 1
ATOM 959 N N . ALA A 1 129 ? -3.308 -8.765 5.879 1.00 84.94 129 ALA A N 1
ATOM 960 C CA . ALA A 1 129 ? -3.569 -9.878 4.966 1.00 84.94 129 ALA A CA 1
ATOM 961 C C . ALA A 1 129 ? -3.444 -11.243 5.668 1.00 84.94 129 ALA A C 1
ATOM 963 O O . ALA A 1 129 ? -4.275 -12.129 5.463 1.00 84.94 129 ALA A O 1
ATOM 964 N N . LYS A 1 130 ? -2.464 -11.401 6.567 1.00 87.56 130 LYS A N 1
ATOM 965 C CA . LYS A 1 130 ? -2.356 -12.589 7.423 1.00 87.56 130 LYS A CA 1
ATOM 966 C C . LYS A 1 130 ? -3.591 -12.747 8.315 1.00 87.56 130 LYS A C 1
ATOM 968 O O . LYS A 1 130 ? -4.204 -13.810 8.301 1.00 87.56 130 LYS A O 1
ATOM 973 N N . LEU A 1 131 ? -4.013 -11.694 9.015 1.00 91.38 131 LEU A N 1
ATOM 974 C CA . LEU A 1 131 ? -5.239 -11.719 9.828 1.00 91.38 131 LEU A CA 1
ATOM 975 C C . LEU A 1 131 ? -6.490 -12.028 8.989 1.00 91.38 131 LEU A C 1
ATOM 977 O O . LEU A 1 131 ? -7.376 -12.754 9.434 1.00 91.38 131 LEU A O 1
ATOM 981 N N . CYS A 1 132 ? -6.553 -11.521 7.758 1.00 91.00 132 CYS A N 1
ATOM 982 C CA . CYS A 1 132 ? -7.613 -11.842 6.807 1.00 91.00 132 CYS A CA 1
ATOM 983 C C . CYS A 1 132 ? -7.657 -13.343 6.498 1.00 91.00 132 CYS A C 1
ATOM 985 O O . CYS A 1 132 ? -8.727 -13.942 6.555 1.00 91.00 132 CYS A O 1
ATOM 987 N N . SER A 1 133 ? -6.500 -13.970 6.255 1.00 88.19 133 SER A N 1
ATOM 988 C CA . SER A 1 133 ? -6.407 -15.420 6.030 1.00 88.19 133 SER A CA 1
ATOM 989 C C . SER A 1 133 ? -6.819 -16.261 7.248 1.00 88.19 133 SER A C 1
ATOM 991 O O . SER A 1 133 ? -7.211 -17.416 7.102 1.00 88.19 133 SER A O 1
ATOM 993 N N . GLU A 1 134 ? -6.773 -15.668 8.444 1.00 92.94 134 GLU A N 1
ATOM 994 C CA . GLU A 1 134 ? -7.237 -16.254 9.707 1.00 92.94 134 GLU A CA 1
ATOM 995 C C . GLU A 1 134 ? -8.739 -15.990 9.968 1.00 92.94 134 GLU A C 1
ATOM 997 O O . GLU A 1 134 ? -9.277 -16.452 10.974 1.00 92.94 134 GLU A O 1
ATOM 1002 N N . GLY A 1 135 ? -9.432 -15.268 9.075 1.00 92.56 135 GLY A N 1
ATOM 1003 C CA . GLY A 1 135 ? -10.863 -14.956 9.176 1.00 92.56 135 GLY A CA 1
ATOM 1004 C C . GLY A 1 135 ? -11.199 -13.759 10.074 1.00 92.56 135 GLY A C 1
ATOM 1005 O O . GLY A 1 135 ? -12.364 -13.550 10.404 1.00 92.56 135 GLY A O 1
ATOM 1006 N N . GLN A 1 136 ? -10.210 -12.951 10.474 1.00 94.50 136 GLN A N 1
ATOM 1007 C CA . GLN A 1 136 ? -10.380 -11.884 11.472 1.00 94.50 136 GLN A CA 1
ATOM 1008 C C . GLN A 1 136 ? -11.434 -10.825 11.100 1.00 94.50 136 GLN A C 1
ATOM 1010 O O . GLN A 1 136 ? -12.060 -10.240 11.987 1.00 94.50 136 GLN A O 1
ATOM 1015 N N . PHE A 1 137 ? -11.608 -10.555 9.806 1.00 95.44 137 PHE A N 1
ATOM 1016 C CA . PHE A 1 137 ? -12.473 -9.484 9.301 1.00 95.44 137 PHE A CA 1
ATOM 1017 C C . PHE A 1 137 ? -13.695 -9.999 8.536 1.00 95.44 137 PHE A C 1
ATOM 1019 O O . PHE A 1 137 ? -14.431 -9.205 7.955 1.00 95.44 137 PHE A O 1
ATOM 1026 N N . GLU A 1 138 ? -13.937 -11.311 8.536 1.00 94.31 138 GLU A N 1
ATOM 1027 C CA . GLU A 1 138 ? -15.026 -11.882 7.751 1.00 94.31 138 GLU A CA 1
ATOM 1028 C C . GLU A 1 138 ? -16.382 -11.358 8.241 1.00 94.31 138 GLU A C 1
ATOM 1030 O O . GLU A 1 138 ? -16.757 -11.511 9.405 1.00 94.31 138 GLU A O 1
ATOM 1035 N N . GLY A 1 139 ? -17.123 -10.711 7.338 1.00 93.56 139 GLY A N 1
ATOM 1036 C CA . GLY A 1 139 ? -18.439 -10.158 7.647 1.00 93.56 139 GLY A CA 1
ATOM 1037 C C . GLY A 1 139 ? -18.438 -8.997 8.651 1.00 93.56 139 GLY A C 1
ATOM 1038 O O . GLY A 1 139 ? -19.500 -8.677 9.182 1.00 93.56 139 GLY A O 1
ATOM 1039 N N . SER A 1 140 ? -17.292 -8.360 8.910 1.00 95.31 140 SER A N 1
ATOM 1040 C CA . SER A 1 140 ? -17.187 -7.233 9.842 1.00 95.31 140 SER A CA 1
ATOM 1041 C C . SER A 1 140 ? -17.235 -5.875 9.135 1.00 95.31 140 SER A C 1
ATOM 1043 O O . SER A 1 140 ? -17.023 -5.761 7.925 1.00 95.31 140 SER A O 1
ATOM 1045 N N . SER A 1 141 ? -17.541 -4.823 9.887 1.00 97.00 141 SER A N 1
ATOM 1046 C CA . SER A 1 141 ? -17.306 -3.439 9.479 1.00 97.00 141 SER A CA 1
ATOM 1047 C C . SER A 1 141 ? -15.930 -2.978 9.966 1.00 97.00 141 SER A C 1
ATOM 1049 O O . SER A 1 141 ? -15.599 -3.096 11.148 1.00 97.00 141 SER A O 1
ATOM 1051 N N . VAL A 1 142 ? -15.120 -2.455 9.048 1.00 97.69 142 VAL A N 1
ATOM 1052 C CA . VAL A 1 142 ? -13.740 -2.040 9.307 1.00 97.69 142 VAL A CA 1
ATOM 1053 C C . VAL A 1 142 ? -13.585 -0.546 9.046 1.00 97.69 142 VAL A C 1
ATOM 1055 O O . VAL A 1 142 ? -14.042 -0.036 8.023 1.00 97.69 142 VAL A O 1
ATOM 1058 N N . LEU A 1 143 ? -12.926 0.152 9.967 1.00 97.81 143 LEU A N 1
ATOM 1059 C CA . LEU A 1 143 ? -12.566 1.560 9.833 1.00 97.81 143 LEU A CA 1
ATOM 1060 C C . LEU A 1 143 ? -11.048 1.710 9.944 1.00 97.81 143 LEU A C 1
ATOM 1062 O O . LEU A 1 143 ? -10.458 1.368 10.966 1.00 97.81 143 LEU A O 1
ATOM 1066 N N . GLU A 1 144 ? -10.411 2.239 8.910 1.00 96.44 144 GLU A N 1
ATOM 1067 C CA . GLU A 1 144 ? -9.007 2.632 8.958 1.00 96.44 144 GLU A CA 1
ATOM 1068 C C . GLU A 1 144 ? -8.889 4.106 9.345 1.00 96.44 144 GLU A C 1
ATOM 1070 O O . GLU A 1 144 ? -9.473 4.980 8.699 1.00 96.44 144 GLU A O 1
ATOM 1075 N N . LEU A 1 145 ? -8.128 4.381 10.404 1.00 95.38 145 LEU A N 1
ATOM 1076 C CA . LEU A 1 145 ? -7.798 5.733 10.848 1.00 95.38 145 LEU A CA 1
ATOM 1077 C C . LEU A 1 145 ? -6.462 6.172 10.247 1.00 95.38 145 LEU A C 1
ATOM 1079 O O . LEU A 1 145 ? -5.503 5.406 10.285 1.00 95.38 145 LEU A O 1
ATOM 1083 N N . GLY A 1 146 ? -6.392 7.414 9.757 1.00 85.88 146 GLY A N 1
ATOM 1084 C CA . GLY A 1 146 ? -5.144 8.015 9.268 1.00 85.88 146 GLY A CA 1
ATOM 1085 C C . GLY A 1 146 ? -4.544 7.254 8.087 1.00 85.88 146 GLY A C 1
ATOM 1086 O O . GLY A 1 146 ? -3.352 6.964 8.083 1.00 85.88 146 GLY A O 1
ATOM 1087 N N . GLY A 1 147 ? -5.385 6.883 7.120 1.00 77.00 147 GLY A N 1
ATOM 1088 C CA . GLY A 1 147 ? -5.040 5.926 6.077 1.00 77.00 147 GLY A CA 1
ATOM 1089 C C . GLY A 1 147 ? -3.847 6.345 5.222 1.00 77.00 147 GLY A C 1
ATOM 1090 O O . GLY A 1 147 ? -3.118 5.469 4.766 1.00 77.00 147 GLY A O 1
ATOM 1091 N N . GLY A 1 148 ? -3.621 7.646 4.990 1.00 74.38 148 GLY A N 1
ATOM 1092 C CA . GLY A 1 148 ? -2.545 8.130 4.122 1.00 74.38 148 GLY A CA 1
ATOM 1093 C C . GLY A 1 148 ? -2.685 7.603 2.688 1.00 74.38 148 GLY A C 1
ATOM 1094 O O . GLY A 1 148 ? -3.317 8.226 1.837 1.00 74.38 148 GLY A O 1
ATOM 1095 N N . CYS A 1 149 ? -2.122 6.424 2.415 1.00 68.81 149 CYS A N 1
ATOM 1096 C CA . CYS A 1 149 ? -2.277 5.676 1.164 1.00 68.81 149 CYS A CA 1
ATOM 1097 C C . CYS A 1 149 ? -3.326 4.543 1.216 1.00 68.81 149 CYS A C 1
ATOM 1099 O O . CYS A 1 149 ? -3.711 4.042 0.158 1.00 68.81 149 CYS A O 1
ATOM 1101 N N . GLY A 1 150 ? -3.819 4.174 2.404 1.00 79.81 150 GLY A N 1
ATOM 1102 C CA . GLY A 1 150 ? -4.945 3.257 2.623 1.00 79.81 150 GLY A CA 1
ATOM 1103 C C . GLY A 1 150 ? -4.613 1.778 2.456 1.00 79.81 150 GLY A C 1
ATOM 1104 O O . GLY A 1 150 ? -5.507 0.953 2.292 1.00 79.81 150 GLY A O 1
ATOM 1105 N N . VAL A 1 151 ? -3.329 1.423 2.422 1.00 79.00 151 VAL A N 1
ATOM 1106 C CA . VAL A 1 151 ? -2.894 0.058 2.095 1.00 79.00 151 VAL A CA 1
ATOM 1107 C C . VAL A 1 151 ? -3.462 -0.990 3.062 1.00 79.00 151 VAL A C 1
ATOM 1109 O O . VAL A 1 151 ? -3.994 -1.983 2.568 1.00 79.00 151 VAL A O 1
ATOM 1112 N N . PRO A 1 152 ? -3.413 -0.808 4.397 1.00 85.12 152 PRO A N 1
ATOM 1113 C CA . PRO A 1 152 ? -4.044 -1.732 5.340 1.00 85.12 152 PRO A CA 1
ATOM 1114 C C . PRO A 1 152 ? -5.538 -1.950 5.068 1.00 85.12 152 PRO A C 1
ATOM 1116 O O . PRO A 1 152 ? -5.992 -3.094 5.033 1.00 85.12 152 PRO A O 1
ATOM 1119 N N . GLY A 1 153 ? -6.307 -0.887 4.834 1.00 90.06 153 GLY A N 1
ATOM 1120 C CA . GLY A 1 153 ? -7.740 -0.981 4.567 1.00 90.06 153 GLY A CA 1
ATOM 1121 C C . GLY A 1 153 ? -8.042 -1.637 3.228 1.00 90.06 153 GLY A C 1
ATOM 1122 O O . GLY A 1 153 ? -8.909 -2.507 3.149 1.00 90.06 153 GLY A O 1
ATOM 1123 N N . ILE A 1 154 ? -7.292 -1.299 2.179 1.00 86.81 154 ILE A N 1
ATOM 1124 C CA . ILE A 1 154 ? -7.460 -1.941 0.873 1.00 86.81 154 ILE A CA 1
ATOM 1125 C C . ILE A 1 154 ? -7.088 -3.430 0.972 1.00 86.81 154 ILE A C 1
ATOM 1127 O O . ILE A 1 154 ? -7.849 -4.264 0.486 1.00 86.81 154 ILE A O 1
ATOM 1131 N N . ALA A 1 155 ? -5.997 -3.788 1.663 1.00 84.12 155 ALA A N 1
ATOM 1132 C CA . ALA A 1 155 ? -5.624 -5.181 1.928 1.00 84.12 155 ALA A CA 1
ATOM 1133 C C . ALA A 1 155 ? -6.729 -5.926 2.691 1.00 84.12 155 ALA A C 1
ATOM 1135 O O . ALA A 1 155 ? -7.092 -7.040 2.321 1.00 84.12 155 ALA A O 1
ATOM 1136 N N . CYS A 1 156 ? -7.321 -5.293 3.708 1.00 90.12 156 CYS A N 1
ATOM 1137 C CA . CYS A 1 156 ? -8.470 -5.844 4.420 1.00 90.12 156 CYS A CA 1
ATOM 1138 C C . CYS A 1 156 ? -9.652 -6.106 3.476 1.00 90.12 156 C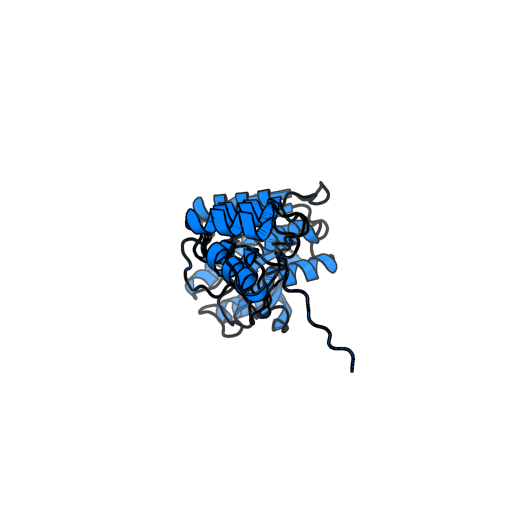YS A C 1
ATOM 1140 O O . CYS A 1 156 ? -10.250 -7.181 3.505 1.00 90.12 156 CYS A O 1
ATOM 1142 N N . GLY A 1 157 ? -9.957 -5.149 2.598 1.00 89.69 157 GLY A N 1
ATOM 1143 C CA . GLY A 1 157 ? -11.033 -5.274 1.621 1.00 89.69 157 GLY A CA 1
ATOM 1144 C C . GLY A 1 157 ? -10.809 -6.422 0.636 1.00 89.69 157 GLY A C 1
ATOM 1145 O O . GLY A 1 157 ? -11.740 -7.189 0.387 1.00 89.69 157 GLY A O 1
ATOM 1146 N N . VAL A 1 158 ? -9.589 -6.551 0.100 1.00 83.06 158 VAL A N 1
ATOM 1147 C CA . VAL A 1 158 ? -9.223 -7.583 -0.889 1.00 83.06 158 VAL A CA 1
ATOM 1148 C C . VAL A 1 158 ? -9.166 -8.972 -0.256 1.00 83.06 158 VAL A C 1
ATOM 1150 O O . VAL A 1 158 ? -9.711 -9.920 -0.815 1.00 83.06 158 VAL A O 1
ATOM 1153 N N . TYR A 1 159 ? -8.521 -9.109 0.903 1.00 84.69 159 TYR A N 1
ATOM 1154 C CA . TYR A 1 159 ? -8.189 -10.420 1.466 1.00 84.69 159 TYR A CA 1
ATOM 1155 C C . TYR A 1 159 ? -9.174 -10.910 2.530 1.00 84.69 159 TYR A C 1
ATOM 1157 O O . TYR A 1 159 ? -9.237 -12.110 2.784 1.00 84.69 159 TYR A O 1
ATOM 1165 N N . GLY A 1 160 ? -9.911 -10.009 3.187 1.00 88.62 160 GLY A N 1
ATOM 1166 C CA . GLY A 1 160 ? -10.639 -10.307 4.426 1.00 88.62 160 GLY A CA 1
ATOM 1167 C C . GLY A 1 160 ? -12.132 -10.568 4.288 1.00 88.62 160 GLY A C 1
ATOM 1168 O O . GLY A 1 160 ? -12.750 -10.974 5.268 1.00 88.62 160 GLY A O 1
ATOM 1169 N N . ASN A 1 161 ? -12.724 -10.317 3.114 1.00 89.94 161 ASN A N 1
ATOM 1170 C CA . ASN A 1 161 ? -14.177 -10.389 2.893 1.00 89.94 161 ASN A CA 1
ATOM 1171 C C . ASN A 1 161 ? -15.033 -9.671 3.984 1.00 89.94 161 ASN A C 1
ATOM 1173 O O . ASN A 1 161 ? -15.990 -10.261 4.506 1.00 89.94 161 ASN A O 1
ATOM 1177 N N . PRO A 1 162 ? -14.708 -8.421 4.380 1.00 93.81 162 PRO A N 1
ATOM 1178 C CA . PRO A 1 162 ? -15.545 -7.665 5.310 1.00 93.81 162 PRO A CA 1
ATOM 1179 C C . PRO A 1 162 ? -16.849 -7.198 4.646 1.00 93.81 162 PRO A C 1
ATOM 1181 O O . PRO A 1 162 ? -16.973 -7.149 3.426 1.00 93.81 162 PRO A O 1
ATOM 1184 N N . LEU A 1 163 ? -17.841 -6.789 5.442 1.00 94.19 163 LEU A N 1
ATOM 1185 C CA . LEU A 1 163 ? -19.033 -6.115 4.904 1.00 94.19 163 LEU A CA 1
ATOM 1186 C C . LEU A 1 163 ? -18.668 -4.747 4.316 1.00 94.19 163 LEU A C 1
ATOM 1188 O O . LEU A 1 163 ? -19.173 -4.352 3.261 1.00 94.19 163 LEU A O 1
ATOM 1192 N N . SER A 1 164 ? -17.791 -4.013 5.001 1.00 94.50 164 SER A N 1
ATOM 1193 C CA . SER A 1 164 ? -17.327 -2.704 4.552 1.00 94.50 164 SER A CA 1
ATOM 1194 C C . SER A 1 164 ? -15.965 -2.345 5.125 1.00 94.50 164 SER A C 1
ATOM 1196 O O . SER A 1 164 ? -15.691 -2.656 6.281 1.00 94.50 164 SER A O 1
ATOM 1198 N N . VAL A 1 165 ? -15.179 -1.595 4.356 1.00 94.88 165 VAL A N 1
ATOM 1199 C CA . VAL A 1 165 ? -13.971 -0.909 4.811 1.00 94.88 165 VAL A CA 1
ATOM 1200 C C . VAL A 1 165 ? -14.096 0.578 4.501 1.00 94.88 165 VAL A C 1
ATOM 1202 O O . VAL A 1 165 ? -14.238 0.969 3.342 1.00 94.88 165 VAL A O 1
ATOM 1205 N N . GLN A 1 166 ? -14.036 1.408 5.535 1.00 95.44 166 GLN A N 1
ATOM 1206 C CA . GLN A 1 166 ? -13.971 2.860 5.407 1.00 95.44 166 GLN A CA 1
ATOM 1207 C C . GLN A 1 166 ? -12.551 3.322 5.709 1.00 95.44 166 GLN A C 1
ATOM 1209 O O . GLN A 1 166 ? -12.048 3.087 6.804 1.00 95.44 166 GLN A O 1
ATOM 1214 N N . ILE A 1 167 ? -11.901 3.966 4.745 1.00 9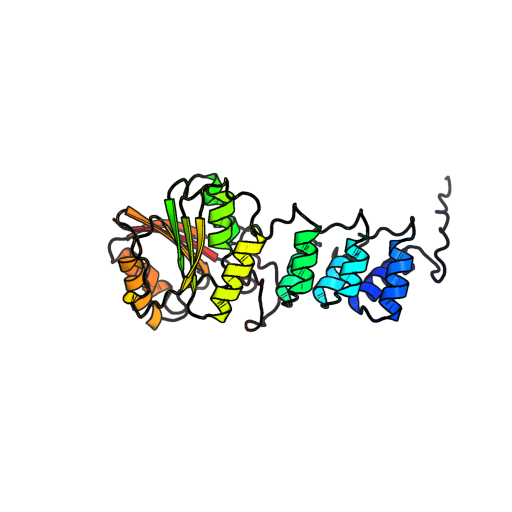4.44 167 ILE A N 1
ATOM 1215 C CA . ILE A 1 167 ? -10.520 4.432 4.874 1.00 94.44 167 ILE A CA 1
ATOM 1216 C C . ILE A 1 167 ? -10.524 5.937 5.075 1.00 94.44 167 ILE A C 1
ATOM 1218 O O . ILE A 1 167 ? -11.020 6.672 4.218 1.00 94.44 167 ILE A O 1
ATOM 1222 N N . THR A 1 168 ? -10.002 6.403 6.210 1.00 95.19 168 THR A N 1
ATOM 1223 C CA . THR A 1 168 ? -10.196 7.794 6.624 1.00 95.19 168 THR A CA 1
ATOM 1224 C C . THR A 1 168 ? -8.936 8.627 6.648 1.00 95.19 168 THR A C 1
ATOM 1226 O O . THR A 1 168 ? -7.874 8.170 7.057 1.00 95.19 168 THR A O 1
ATOM 1229 N N . ASP A 1 169 ? -9.085 9.884 6.246 1.00 92.69 169 ASP A N 1
ATOM 1230 C CA . ASP A 1 169 ? -8.071 10.921 6.397 1.00 92.69 169 ASP A CA 1
ATOM 1231 C C . ASP A 1 169 ? -8.752 12.291 6.554 1.00 92.69 169 ASP A C 1
ATOM 1233 O O . ASP A 1 169 ? -9.976 12.420 6.443 1.00 92.69 169 ASP A O 1
ATOM 1237 N N . LEU A 1 170 ? -7.964 13.328 6.816 1.00 89.25 170 LEU A N 1
ATOM 1238 C CA . LEU A 1 170 ? -8.441 14.685 7.024 1.00 89.25 170 LEU A CA 1
ATOM 1239 C C . LEU A 1 170 ? -8.509 15.473 5.713 1.00 89.25 170 LEU A C 1
ATOM 1241 O O . LEU A 1 170 ? -9.485 16.188 5.470 1.00 89.25 170 LEU A O 1
ATOM 1245 N N . THR A 1 171 ? -7.472 15.409 4.872 1.00 84.81 171 THR A N 1
ATOM 1246 C CA . THR A 1 171 ? -7.323 16.369 3.763 1.00 84.81 171 THR A CA 1
ATOM 1247 C C . THR A 1 171 ? -7.971 15.886 2.466 1.00 84.81 171 THR A C 1
ATOM 1249 O O . THR A 1 171 ? -7.935 14.707 2.126 1.00 84.81 171 THR A O 1
ATOM 1252 N N . THR A 1 172 ? -8.531 16.813 1.683 1.00 82.44 172 THR A N 1
ATOM 1253 C CA . THR A 1 172 ? -9.131 16.498 0.373 1.00 82.44 172 THR A CA 1
ATOM 1254 C C . THR A 1 172 ? -8.119 15.899 -0.606 1.00 82.44 172 THR A C 1
ATOM 1256 O O . THR A 1 172 ? -8.480 15.043 -1.414 1.00 82.44 172 THR A O 1
ATOM 1259 N N . ALA A 1 173 ? -6.857 16.336 -0.535 1.00 74.88 173 ALA A N 1
ATOM 1260 C CA . ALA A 1 173 ? -5.783 15.797 -1.362 1.00 74.88 173 ALA A CA 1
ATOM 1261 C C . ALA A 1 173 ? -5.538 14.318 -1.031 1.00 74.88 173 ALA A C 1
ATOM 1263 O O . ALA A 1 173 ? -5.582 13.480 -1.932 1.00 74.88 173 ALA A O 1
ATOM 1264 N N . THR A 1 174 ? -5.398 13.987 0.258 1.00 76.12 174 THR A N 1
ATOM 1265 C CA . THR A 1 174 ? -5.217 12.601 0.702 1.00 76.12 174 THR A CA 1
ATOM 1266 C C . THR A 1 174 ? -6.428 11.739 0.364 1.00 76.12 174 THR A C 1
ATOM 1268 O O . THR A 1 174 ? -6.272 10.649 -0.164 1.00 76.12 174 THR A O 1
ATOM 1271 N N . LEU A 1 175 ? -7.650 12.239 0.561 1.00 83.69 175 LEU A N 1
ATOM 1272 C CA . LEU A 1 175 ? -8.869 11.500 0.209 1.00 83.69 175 LEU A CA 1
ATOM 1273 C C . LEU A 1 175 ? -8.969 11.203 -1.292 1.00 83.69 175 LEU A C 1
ATOM 1275 O O . LEU A 1 175 ? -9.371 10.109 -1.677 1.00 83.69 175 LEU A O 1
ATOM 1279 N N . SER A 1 176 ? -8.562 12.145 -2.145 1.00 76.88 176 SER A N 1
ATOM 1280 C CA . SER A 1 176 ? -8.511 11.913 -3.596 1.00 76.88 176 SER A CA 1
ATOM 1281 C C . SER A 1 176 ? -7.502 10.815 -3.945 1.00 76.88 176 SER A C 1
ATOM 1283 O O . SER A 1 176 ? -7.761 9.992 -4.822 1.00 76.88 176 SER A O 1
ATOM 1285 N N . ASN A 1 177 ? -6.377 10.778 -3.227 1.00 73.31 177 ASN A N 1
ATOM 1286 C CA . ASN A 1 177 ? -5.368 9.738 -3.365 1.00 73.31 177 ASN A CA 1
ATOM 1287 C C . ASN A 1 177 ? -5.872 8.364 -2.893 1.00 73.31 177 ASN A C 1
ATOM 1289 O O . ASN A 1 177 ? -5.728 7.368 -3.597 1.00 73.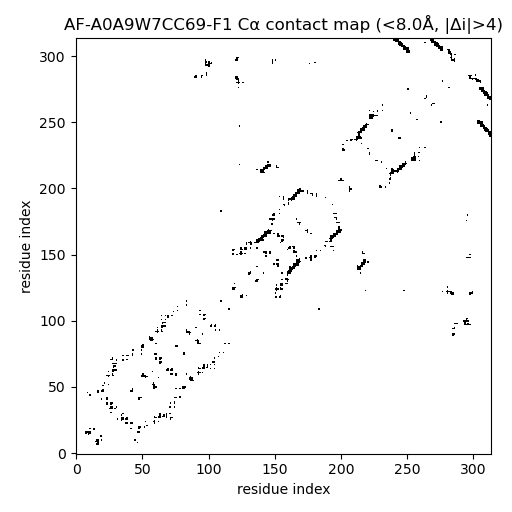31 177 ASN A O 1
ATOM 1293 N N . LEU A 1 178 ? -6.535 8.322 -1.736 1.00 80.25 178 LEU A N 1
ATOM 1294 C CA . LEU A 1 178 ? -7.173 7.118 -1.211 1.00 80.25 178 LEU A CA 1
ATOM 1295 C C . LEU A 1 178 ? -8.195 6.561 -2.201 1.00 80.25 178 LEU A C 1
ATOM 1297 O O . LEU A 1 178 ? -8.154 5.375 -2.520 1.00 80.25 178 LEU A O 1
ATOM 1301 N N . GLN A 1 179 ? -9.068 7.414 -2.742 1.00 83.38 179 GLN A N 1
ATOM 1302 C CA . GLN A 1 179 ? -10.060 6.985 -3.723 1.00 83.38 179 GLN A CA 1
ATOM 1303 C C . GLN A 1 179 ? -9.403 6.426 -4.989 1.00 83.38 179 GLN A C 1
ATOM 1305 O O . GLN A 1 179 ? -9.846 5.404 -5.509 1.00 83.38 179 GLN A O 1
ATOM 1310 N N . PHE A 1 180 ? -8.323 7.052 -5.460 1.00 73.81 180 PHE A N 1
ATOM 1311 C CA . PHE A 1 180 ? -7.554 6.538 -6.588 1.00 73.81 180 PHE A CA 1
ATOM 1312 C C . PHE A 1 180 ? -6.984 5.135 -6.308 1.00 73.81 180 PHE A C 1
ATOM 1314 O O . PHE A 1 180 ? -7.118 4.242 -7.146 1.00 73.81 180 PHE A O 1
ATOM 1321 N N . ASN A 1 181 ? -6.419 4.910 -5.119 1.00 75.56 181 ASN A N 1
ATOM 1322 C CA . ASN A 1 181 ? -5.861 3.612 -4.727 1.00 75.56 181 ASN A CA 1
ATOM 1323 C C . ASN A 1 181 ? -6.940 2.535 -4.570 1.00 75.56 181 ASN A C 1
ATOM 1325 O O . ASN A 1 181 ? -6.734 1.391 -4.977 1.00 75.56 181 ASN A O 1
ATOM 1329 N N . ILE A 1 182 ? -8.107 2.896 -4.034 1.00 79.88 182 ILE A N 1
ATOM 1330 C CA . ILE A 1 182 ? -9.277 2.010 -3.982 1.00 79.88 182 ILE A CA 1
ATOM 1331 C C . ILE A 1 182 ? -9.694 1.614 -5.404 1.00 79.88 182 ILE A C 1
ATOM 1333 O O . ILE A 1 182 ? -9.916 0.438 -5.687 1.00 79.88 182 ILE A O 1
ATOM 1337 N N . ASP A 1 183 ? -9.758 2.580 -6.322 1.00 76.19 183 ASP A N 1
ATOM 1338 C CA . ASP A 1 183 ? -10.194 2.350 -7.700 1.00 76.19 183 ASP A CA 1
ATOM 1339 C C . ASP A 1 183 ? -9.231 1.467 -8.495 1.00 76.19 183 ASP A C 1
ATOM 1341 O O . ASP A 1 183 ? -9.668 0.642 -9.302 1.00 76.19 183 ASP A O 1
ATOM 1345 N N . LEU A 1 184 ? -7.933 1.601 -8.228 1.00 68.44 184 LEU A N 1
ATOM 1346 C CA . LEU A 1 184 ? -6.873 0.800 -8.833 1.00 68.44 184 LEU A CA 1
ATOM 1347 C C . LEU A 1 184 ? -7.002 -0.695 -8.503 1.00 68.44 184 LEU A C 1
ATOM 1349 O O . LEU A 1 184 ? -6.682 -1.541 -9.333 1.00 68.44 184 LEU A O 1
ATOM 1353 N N . ASN A 1 185 ? -7.509 -1.024 -7.314 1.00 69.44 185 ASN A N 1
ATOM 1354 C CA . ASN A 1 185 ? -7.595 -2.392 -6.801 1.00 69.44 185 ASN A CA 1
ATOM 1355 C C . ASN A 1 185 ? -8.952 -3.076 -7.088 1.00 69.44 185 ASN A C 1
ATOM 1357 O O . ASN A 1 185 ? -9.268 -4.107 -6.498 1.00 69.44 185 ASN A O 1
ATOM 1361 N N . ARG A 1 186 ? -9.762 -2.543 -8.021 1.00 64.38 186 ARG A N 1
ATOM 1362 C CA . ARG A 1 186 ? -11.104 -3.047 -8.399 1.00 64.38 186 ARG A CA 1
ATOM 1363 C C . ARG A 1 186 ? -11.095 -4.343 -9.235 1.00 64.38 186 ARG A C 1
ATOM 1365 O O . ARG A 1 186 ? -11.702 -4.409 -10.306 1.00 64.38 186 ARG A O 1
ATOM 1372 N N . GLY A 1 187 ? -10.462 -5.396 -8.728 1.00 50.22 187 GLY A N 1
ATOM 1373 C CA . GLY A 1 187 ? -10.629 -6.773 -9.198 1.00 50.22 187 GLY A CA 1
ATOM 1374 C C . GLY A 1 187 ? -11.371 -7.601 -8.153 1.00 50.22 187 GLY A C 1
ATOM 1375 O O . GLY A 1 187 ? -10.738 -8.126 -7.255 1.00 50.22 187 GLY A O 1
ATOM 1376 N N . ASP A 1 188 ? -12.701 -7.681 -8.261 1.00 53.28 188 ASP A N 1
ATOM 1377 C CA . ASP A 1 188 ? -13.588 -8.548 -7.462 1.00 53.28 188 ASP A CA 1
ATOM 1378 C C . ASP A 1 188 ? -13.287 -8.601 -5.946 1.00 53.28 188 ASP A C 1
ATOM 1380 O O . ASP A 1 188 ? -12.751 -9.585 -5.442 1.00 53.28 188 ASP A O 1
ATOM 1384 N N . TYR A 1 189 ? -13.735 -7.592 -5.182 1.00 62.34 189 TYR A N 1
ATOM 1385 C CA . TYR A 1 189 ? -13.887 -7.710 -3.718 1.00 62.34 189 TYR A CA 1
ATOM 1386 C C . TYR A 1 189 ? -15.006 -8.713 -3.322 1.00 62.34 189 TYR A C 1
ATOM 1388 O O . TYR A 1 189 ? -15.884 -8.423 -2.502 1.00 62.34 189 TYR A O 1
ATOM 1396 N N . GLY A 1 190 ? -15.080 -9.855 -4.008 1.00 55.12 190 GLY A N 1
ATOM 1397 C CA . GLY A 1 190 ? -16.147 -10.852 -3.926 1.00 55.12 190 GLY A CA 1
ATOM 1398 C C . GLY A 1 190 ? -17.548 -10.315 -4.244 1.00 55.12 190 GLY A C 1
ATOM 1399 O O . GLY A 1 190 ? -18.540 -10.916 -3.825 1.00 55.12 190 GLY A O 1
ATOM 1400 N N . GLY A 1 191 ? -17.651 -9.144 -4.887 1.00 62.03 191 GLY A N 1
ATOM 1401 C CA . GLY A 1 191 ? -18.895 -8.406 -5.145 1.00 62.03 191 GLY A CA 1
ATOM 1402 C C . GLY A 1 191 ? -19.715 -8.000 -3.907 1.00 62.03 191 GLY A C 1
ATOM 1403 O O . GLY A 1 191 ? -20.831 -7.504 -4.071 1.00 62.03 191 GLY A O 1
ATOM 1404 N N . ARG A 1 192 ? -19.210 -8.221 -2.684 1.00 73.25 192 ARG A N 1
ATOM 1405 C CA . ARG A 1 192 ? -19.942 -8.007 -1.419 1.00 73.25 192 ARG A CA 1
ATOM 1406 C C . ARG A 1 192 ? -19.334 -6.915 -0.548 1.00 73.25 192 ARG A C 1
ATOM 1408 O O . ARG A 1 192 ? -20.091 -6.175 0.076 1.00 73.25 192 ARG A O 1
ATOM 1415 N N . THR A 1 193 ? -18.010 -6.801 -0.522 1.00 87.62 193 THR A N 1
ATOM 1416 C CA . THR A 1 193 ? -17.321 -5.803 0.296 1.00 87.62 193 THR A CA 1
ATOM 1417 C C . THR A 1 193 ? -17.451 -4.413 -0.319 1.00 87.62 193 THR A C 1
ATOM 1419 O O . THR A 1 193 ? -17.119 -4.209 -1.490 1.00 87.62 193 THR A O 1
ATOM 1422 N N . ARG A 1 194 ? -17.872 -3.424 0.477 1.00 90.25 194 ARG A N 1
ATOM 1423 C CA . ARG A 1 194 ? -17.795 -2.004 0.096 1.00 90.25 194 ARG A CA 1
ATOM 1424 C C . ARG A 1 194 ? -16.507 -1.382 0.634 1.00 90.25 194 ARG A C 1
ATOM 1426 O O . ARG A 1 194 ? -16.348 -1.321 1.846 1.00 90.25 194 ARG A O 1
ATOM 1433 N N . VAL A 1 195 ? -15.632 -0.880 -0.237 1.00 91.56 195 VAL A N 1
ATOM 1434 C CA . VAL A 1 195 ? -14.438 -0.109 0.161 1.00 91.56 195 VAL A CA 1
ATOM 1435 C C . VAL A 1 195 ? -14.604 1.342 -0.286 1.00 91.56 195 VAL A C 1
ATOM 1437 O O . VAL A 1 195 ? -14.861 1.592 -1.463 1.00 91.56 195 VAL A O 1
ATOM 1440 N N . GLU A 1 196 ? -14.489 2.292 0.641 1.00 91.94 196 GLU A N 1
ATOM 1441 C CA . GLU A 1 196 ? -14.681 3.722 0.367 1.00 91.94 196 GLU A CA 1
ATOM 1442 C C . GLU A 1 196 ? -13.734 4.602 1.191 1.00 91.94 196 GLU A C 1
ATOM 1444 O O . GLU A 1 196 ? -13.395 4.270 2.327 1.00 91.94 196 GLU A O 1
ATOM 1449 N N . SER A 1 197 ? -13.311 5.736 0.625 1.00 92.44 197 SER A N 1
ATOM 1450 C CA . SER A 1 197 ? -12.581 6.761 1.376 1.00 92.44 197 SER A CA 1
ATOM 1451 C C . SER A 1 197 ? -13.548 7.751 2.024 1.00 92.44 197 SER A C 1
ATOM 1453 O O . SER A 1 197 ? -14.526 8.154 1.390 1.00 92.44 197 SER A O 1
ATOM 1455 N N . PHE A 1 198 ? -13.266 8.188 3.249 1.00 90.75 198 PHE A N 1
ATOM 1456 C CA . PHE A 1 198 ? -14.169 9.038 4.026 1.00 90.75 198 PHE A CA 1
ATOM 1457 C C . PHE A 1 198 ? -13.404 10.087 4.845 1.00 90.75 198 PHE A C 1
ATOM 1459 O O . PHE A 1 198 ? -12.392 9.784 5.469 1.00 90.75 198 PHE A O 1
ATOM 1466 N N . ARG A 1 199 ? -13.873 11.342 4.859 1.00 94.81 199 ARG A N 1
ATOM 1467 C CA . ARG A 1 199 ? -13.238 12.390 5.671 1.00 94.81 199 ARG A CA 1
ATOM 1468 C C . ARG A 1 199 ? -13.586 12.187 7.141 1.00 94.81 199 ARG A C 1
ATOM 1470 O O . ARG A 1 199 ? -14.761 12.258 7.477 1.00 94.81 199 ARG A O 1
ATOM 1477 N N . LEU A 1 200 ? -12.586 12.061 8.009 1.00 95.62 200 LEU A N 1
ATOM 1478 C CA . LEU A 1 200 ? -12.797 11.999 9.457 1.00 95.62 200 LEU A CA 1
ATOM 1479 C C . LEU A 1 200 ? -11.888 13.014 10.150 1.00 95.62 200 LEU A C 1
ATOM 1481 O O . LEU A 1 200 ? -10.667 12.873 10.161 1.00 95.62 200 LEU A O 1
ATOM 1485 N N . ASP A 1 201 ? -12.494 14.052 10.719 1.00 95.81 201 ASP A N 1
ATOM 1486 C CA . ASP A 1 201 ? -11.800 15.020 11.560 1.00 95.81 201 ASP A CA 1
ATOM 1487 C C . ASP A 1 201 ? -11.886 14.550 13.009 1.00 95.81 201 ASP A C 1
ATOM 1489 O O . ASP A 1 201 ? -12.954 14.527 13.618 1.00 95.81 201 ASP A O 1
ATOM 1493 N N . TRP A 1 202 ? -10.749 14.151 13.574 1.00 95.50 202 TRP A N 1
ATOM 1494 C CA . TRP A 1 202 ? -10.704 13.580 14.918 1.00 95.50 202 TRP A CA 1
ATOM 1495 C C . TRP A 1 202 ? -11.239 14.548 15.981 1.00 95.50 202 TRP A C 1
ATOM 1497 O O . TRP A 1 202 ? -11.787 14.094 16.988 1.00 95.50 202 TRP A O 1
ATOM 1507 N N . ALA A 1 203 ? -11.124 15.861 15.748 1.00 95.56 203 ALA A N 1
ATOM 1508 C CA . ALA A 1 203 ? -11.590 16.909 16.650 1.00 95.56 203 ALA A CA 1
ATOM 1509 C C . ALA A 1 203 ? -13.083 17.242 16.503 1.00 95.56 203 ALA A C 1
ATOM 1511 O O . ALA A 1 203 ? -13.640 17.872 17.406 1.00 95.56 203 ALA A O 1
ATOM 1512 N N . ASP A 1 204 ? -13.735 16.797 15.428 1.00 96.69 204 ASP A N 1
ATOM 1513 C CA . ASP A 1 204 ? -15.144 17.069 15.151 1.00 96.69 204 ASP A CA 1
ATOM 1514 C C . ASP A 1 204 ? -15.955 15.770 15.039 1.00 96.69 204 ASP A C 1
ATOM 1516 O O . ASP A 1 204 ? -16.008 15.118 13.994 1.00 96.69 204 ASP A O 1
ATOM 1520 N N . GLU A 1 205 ? -16.643 15.416 16.129 1.00 96.06 205 GLU A N 1
ATOM 1521 C CA . GLU A 1 205 ? -17.514 14.234 16.206 1.00 96.06 205 GLU A CA 1
ATOM 1522 C C . GLU A 1 205 ? -18.647 14.245 15.173 1.00 96.06 205 GLU A C 1
ATOM 1524 O O . GLU A 1 205 ? -19.147 13.180 14.819 1.00 96.06 205 GLU A O 1
ATOM 1529 N N . ALA A 1 206 ? -19.048 15.412 14.652 1.00 95.81 206 ALA A N 1
ATOM 1530 C CA . ALA A 1 206 ? -20.059 15.479 13.597 1.00 95.81 206 ALA A CA 1
ATOM 1531 C C . ALA A 1 206 ? -19.572 14.851 12.281 1.00 95.81 206 ALA A C 1
ATOM 1533 O O . ALA A 1 206 ? -20.383 14.550 11.406 1.00 95.81 206 ALA A O 1
ATOM 1534 N N . THR A 1 207 ? -18.259 14.650 12.142 1.00 96.06 207 THR A N 1
ATOM 1535 C CA . THR A 1 207 ? -17.655 13.957 11.001 1.00 96.06 207 THR A CA 1
ATOM 1536 C C . THR A 1 207 ? -17.548 12.449 11.203 1.00 96.06 207 THR A C 1
ATOM 1538 O O . THR A 1 207 ? -17.136 11.758 10.280 1.00 96.06 207 THR A O 1
ATOM 1541 N N . TYR A 1 208 ? -17.886 11.909 12.377 1.00 96.12 208 TYR A N 1
ATOM 1542 C CA . TYR A 1 208 ? -17.757 10.474 12.630 1.00 96.12 208 TYR A CA 1
ATOM 1543 C C . TYR A 1 208 ? -18.823 9.688 11.845 1.00 96.12 208 TYR A C 1
ATOM 1545 O O . TYR A 1 208 ? -19.913 10.208 11.592 1.00 96.12 208 TYR A O 1
ATOM 1553 N N . PRO A 1 209 ? -18.540 8.431 11.453 1.00 91.81 209 PRO A N 1
ATOM 1554 C CA . PRO A 1 209 ? -19.528 7.594 10.780 1.00 91.81 209 PRO A CA 1
ATOM 1555 C C . PRO A 1 209 ? -20.771 7.380 11.661 1.00 91.81 209 PRO A C 1
ATOM 1557 O O . PRO A 1 209 ? -20.668 7.255 12.880 1.00 91.81 209 PRO A O 1
ATOM 1560 N N . GLU A 1 210 ? -21.956 7.297 11.041 1.00 86.81 210 GLU A N 1
ATOM 1561 C CA . GLU A 1 210 ? -23.238 7.116 11.755 1.00 86.81 210 GLU A CA 1
ATOM 1562 C C . GLU A 1 210 ? -23.288 5.816 12.583 1.00 86.81 210 GLU A C 1
ATOM 1564 O O . GLU A 1 210 ? -24.038 5.712 13.556 1.00 86.81 210 GLU A O 1
ATOM 1569 N N . GLY A 1 211 ? -22.494 4.816 12.192 1.00 90.19 211 GLY A N 1
ATOM 1570 C CA . GLY A 1 211 ? -22.351 3.537 12.875 1.00 90.19 211 GLY A CA 1
ATOM 1571 C C . GLY A 1 211 ? -20.972 3.355 13.502 1.00 90.19 211 GLY A C 1
ATOM 1572 O O . GLY A 1 211 ? -19.998 4.011 13.142 1.00 90.19 211 GLY A O 1
ATOM 1573 N N . LYS A 1 212 ? -20.893 2.404 14.433 1.00 96.06 212 LYS A N 1
ATOM 1574 C CA . LYS A 1 212 ? -19.631 1.954 15.020 1.00 96.06 212 LYS A CA 1
ATOM 1575 C C . LYS A 1 212 ? -19.062 0.791 14.215 1.00 96.06 212 LYS A C 1
ATOM 1577 O O . LYS A 1 212 ? -19.815 -0.096 13.825 1.00 96.06 212 LYS A O 1
ATOM 1582 N N . ALA A 1 213 ? -17.749 0.793 14.021 1.00 97.50 213 ALA A N 1
ATOM 1583 C CA . ALA A 1 213 ? -17.031 -0.285 13.363 1.00 97.50 213 ALA A CA 1
ATOM 1584 C C . ALA A 1 213 ? -16.770 -1.447 14.331 1.00 97.50 213 ALA A C 1
ATOM 1586 O O . ALA A 1 213 ? -16.493 -1.235 15.516 1.00 97.50 213 ALA A O 1
ATOM 1587 N N . ASP A 1 214 ? -16.812 -2.673 13.821 1.00 98.06 214 ASP A N 1
ATOM 1588 C CA . ASP A 1 214 ? -16.433 -3.879 14.565 1.00 98.06 214 ASP A CA 1
ATOM 1589 C C . ASP A 1 214 ? -14.915 -3.954 14.758 1.00 98.06 214 ASP A C 1
ATOM 1591 O O . ASP A 1 214 ? -14.421 -4.451 15.774 1.00 98.06 214 ASP A O 1
ATOM 1595 N N . SER A 1 215 ? -14.165 -3.464 13.769 1.00 98.25 215 SER A N 1
ATOM 1596 C CA . SER A 1 215 ? -12.709 -3.396 13.795 1.00 98.25 215 SER A CA 1
ATOM 1597 C C . SER A 1 215 ? -12.215 -2.018 13.384 1.00 98.25 215 SER A C 1
ATOM 1599 O O . SER A 1 215 ? -12.666 -1.453 12.391 1.00 98.25 215 SER A O 1
ATOM 1601 N N . ILE A 1 216 ? -11.241 -1.498 14.121 1.00 98.19 216 ILE A N 1
ATOM 1602 C CA . ILE A 1 216 ? -10.459 -0.336 13.709 1.00 98.19 216 ILE A CA 1
ATOM 1603 C C . ILE A 1 216 ? -9.049 -0.804 13.387 1.00 98.19 216 ILE A C 1
ATOM 1605 O O . ILE A 1 216 ? -8.483 -1.608 14.127 1.00 98.19 216 ILE A O 1
ATOM 1609 N N . ILE A 1 217 ? -8.473 -0.284 12.311 1.00 96.38 217 ILE A N 1
ATOM 1610 C CA . ILE A 1 217 ? -7.062 -0.470 11.979 1.00 96.38 217 ILE A CA 1
ATOM 1611 C C . ILE A 1 217 ? -6.371 0.896 11.908 1.00 96.38 217 ILE A C 1
ATOM 1613 O O . ILE A 1 217 ? -6.988 1.890 11.527 1.00 96.38 217 ILE A O 1
ATOM 1617 N N . GLY A 1 218 ? -5.105 0.973 12.307 1.00 91.69 218 GLY A N 1
ATOM 1618 C CA . GLY A 1 218 ? -4.348 2.221 12.231 1.00 91.69 218 GLY A CA 1
ATOM 1619 C C . GLY A 1 218 ? -2.846 2.016 12.370 1.00 91.69 218 GLY A C 1
ATOM 1620 O O . GLY A 1 218 ? -2.395 1.092 13.049 1.00 91.69 218 GLY A O 1
ATOM 1621 N N . ALA A 1 219 ? -2.073 2.887 11.730 1.00 85.31 219 ALA A N 1
ATOM 1622 C CA . ALA A 1 219 ? -0.616 2.842 11.736 1.00 85.31 219 ALA A CA 1
ATOM 1623 C C . ALA A 1 219 ? -0.050 4.177 12.207 1.00 85.31 219 ALA A C 1
ATOM 1625 O O . ALA A 1 219 ? -0.484 5.219 11.731 1.00 85.31 219 ALA A O 1
ATOM 1626 N N . ASP A 1 220 ? 0.908 4.136 13.135 1.00 82.50 220 ASP A N 1
ATOM 1627 C CA . ASP A 1 220 ? 1.702 5.293 13.578 1.00 82.50 220 ASP A CA 1
ATOM 1628 C C . ASP A 1 220 ? 0.866 6.553 13.902 1.00 82.50 220 ASP A C 1
ATOM 1630 O O . ASP A 1 220 ? 1.277 7.687 13.679 1.00 82.50 220 ASP A O 1
ATOM 1634 N N . LEU A 1 221 ? -0.334 6.343 14.458 1.00 87.25 221 LEU A N 1
ATOM 1635 C CA . LEU A 1 221 ? -1.324 7.388 14.749 1.00 87.25 221 LEU A CA 1
ATOM 1636 C C . LEU A 1 221 ? -0.884 8.358 15.855 1.00 87.25 221 LEU A C 1
ATOM 1638 O O . LEU A 1 221 ? -1.479 9.422 16.021 1.00 87.25 221 LEU A O 1
ATOM 1642 N N . VAL A 1 222 ? 0.116 7.973 16.651 1.00 87.38 222 VAL A N 1
ATOM 1643 C CA . VAL A 1 222 ? 0.578 8.726 17.820 1.00 87.38 222 VAL A CA 1
ATOM 1644 C C . VAL A 1 222 ? 1.986 9.243 17.570 1.00 87.38 222 VAL A C 1
ATOM 1646 O O . VAL A 1 222 ? 2.954 8.522 17.786 1.00 87.38 222 VAL A O 1
ATOM 1649 N N . TYR A 1 223 ? 2.101 10.499 17.138 1.00 79.94 223 TYR A N 1
ATOM 1650 C CA . TYR A 1 223 ? 3.385 11.166 16.888 1.00 79.94 223 TYR A CA 1
ATOM 1651 C C . TYR A 1 223 ? 3.849 12.054 18.058 1.00 79.94 223 TYR A C 1
ATOM 1653 O O . TYR A 1 223 ? 5.052 12.289 18.204 1.00 79.94 223 TYR A O 1
ATOM 1661 N N . THR A 1 224 ? 2.919 12.519 18.897 1.00 86.00 224 THR A N 1
ATOM 1662 C CA . THR A 1 224 ? 3.148 13.396 20.059 1.00 86.00 224 THR A CA 1
ATOM 1663 C C . THR A 1 224 ? 2.151 13.101 21.190 1.00 86.00 224 THR A C 1
ATOM 1665 O O . THR A 1 224 ? 1.095 12.517 20.965 1.00 86.00 224 THR A O 1
ATOM 1668 N N . ASP A 1 225 ? 2.456 13.492 22.434 1.00 87.56 225 ASP A N 1
ATOM 1669 C CA . ASP A 1 225 ? 1.589 13.223 23.600 1.00 87.56 225 ASP A CA 1
ATOM 1670 C C . ASP A 1 225 ? 0.210 13.915 23.542 1.00 87.56 225 ASP A C 1
ATOM 1672 O O . ASP A 1 225 ? -0.758 13.426 24.124 1.00 87.56 225 ASP A O 1
ATOM 1676 N N . ASP A 1 226 ? 0.094 15.044 22.846 1.00 91.50 226 ASP A N 1
ATOM 1677 C CA . ASP A 1 226 ? -1.133 15.845 22.737 1.00 91.50 226 ASP A CA 1
ATOM 1678 C C . ASP A 1 226 ? -2.229 15.185 21.889 1.00 91.50 226 ASP A C 1
ATOM 1680 O O . ASP A 1 226 ? -3.410 15.468 22.102 1.00 91.50 226 ASP A O 1
ATOM 1684 N N . ILE A 1 227 ? -1.875 14.260 20.990 1.00 91.81 227 ILE A N 1
ATOM 1685 C CA . ILE A 1 227 ? -2.861 13.515 20.195 1.00 91.81 227 ILE A CA 1
ATOM 1686 C C . ILE A 1 227 ? -3.536 12.396 20.997 1.00 91.81 227 ILE A C 1
ATOM 1688 O O . ILE A 1 227 ? -4.629 11.955 20.648 1.00 91.81 227 ILE A O 1
ATOM 1692 N N . VAL A 1 228 ? -2.925 11.944 22.098 1.00 95.06 228 VAL A N 1
ATOM 1693 C CA . VAL A 1 228 ? -3.379 10.772 22.862 1.00 95.06 228 VAL A CA 1
ATOM 1694 C C . VAL A 1 228 ? -4.818 10.921 23.377 1.00 95.06 228 VAL A C 1
ATOM 1696 O O . VAL A 1 228 ? -5.623 10.022 23.121 1.00 95.06 228 VAL A O 1
ATOM 1699 N N . PRO A 1 229 ? -5.211 12.026 24.048 1.00 95.50 229 PRO A N 1
ATOM 1700 C CA . PRO A 1 229 ? -6.590 12.195 24.508 1.00 95.50 229 PRO A CA 1
ATOM 1701 C C . PRO A 1 229 ? -7.592 12.230 23.351 1.00 95.50 229 PRO A C 1
ATOM 1703 O O . PRO A 1 229 ? -8.707 11.724 23.480 1.00 95.50 229 PRO A O 1
ATOM 1706 N N . LEU A 1 230 ? -7.187 12.811 22.218 1.00 96.00 230 LEU A N 1
ATOM 1707 C CA . LEU A 1 230 ? -8.024 12.907 21.032 1.00 96.00 230 LEU A CA 1
ATOM 1708 C C . LEU A 1 230 ? -8.259 11.528 20.410 1.00 96.00 230 LEU A C 1
ATOM 1710 O O . LEU A 1 230 ? -9.402 11.160 20.157 1.00 96.00 230 LEU A O 1
ATOM 1714 N N . LEU A 1 231 ? -7.202 10.735 20.230 1.00 96.25 231 LEU A N 1
ATOM 1715 C CA . LEU A 1 231 ? -7.304 9.398 19.653 1.00 96.25 231 LEU A CA 1
ATOM 1716 C C . LEU A 1 231 ? -8.123 8.448 20.538 1.00 96.25 231 LEU A C 1
ATOM 1718 O O . LEU A 1 231 ? -8.943 7.692 20.023 1.00 96.25 231 LEU A O 1
ATOM 1722 N N . LEU A 1 232 ? -7.970 8.514 21.865 1.00 96.44 232 LEU A N 1
ATOM 1723 C CA . LEU A 1 232 ? -8.809 7.740 22.792 1.00 96.44 232 LEU A CA 1
ATOM 1724 C C . LEU A 1 232 ? -10.297 8.075 22.614 1.00 96.44 232 LEU A C 1
ATOM 1726 O O . LEU A 1 232 ? -11.130 7.172 22.541 1.00 96.44 232 LEU A O 1
ATOM 1730 N N . LYS A 1 233 ? -10.621 9.365 22.473 1.00 96.12 233 LYS A N 1
ATOM 1731 C CA . LYS A 1 233 ? -11.986 9.833 22.214 1.00 96.12 233 LYS A CA 1
ATOM 1732 C C . LYS A 1 233 ? -12.525 9.324 20.872 1.00 96.12 233 LYS A C 1
ATOM 1734 O O . LYS A 1 233 ? -13.668 8.870 20.820 1.00 96.12 233 LYS A O 1
ATOM 1739 N N . VAL A 1 234 ? -11.709 9.352 19.815 1.00 97.44 234 VAL A N 1
ATOM 1740 C CA . VAL A 1 234 ? -12.070 8.804 18.495 1.00 97.44 234 VAL A CA 1
ATOM 1741 C C . VAL A 1 234 ? -12.394 7.317 18.616 1.00 97.44 234 VAL A C 1
ATOM 1743 O O . VAL A 1 234 ? -13.489 6.907 18.237 1.00 97.44 234 VAL A O 1
ATOM 1746 N N . LEU A 1 235 ? -11.496 6.518 19.206 1.00 97.31 235 LEU A N 1
ATOM 1747 C CA . LEU A 1 235 ? -11.706 5.080 19.416 1.00 97.31 235 LEU A CA 1
ATOM 1748 C C . LEU A 1 235 ? -12.984 4.803 20.220 1.00 97.31 235 LEU A C 1
ATOM 1750 O O . LEU A 1 235 ? -13.736 3.880 19.905 1.00 97.31 235 LEU A O 1
ATOM 1754 N N . ASP A 1 236 ? -13.273 5.621 21.233 1.00 94.62 236 ASP A N 1
ATOM 1755 C CA . ASP A 1 236 ? -14.501 5.504 22.012 1.00 94.62 236 ASP A CA 1
ATOM 1756 C C . ASP A 1 236 ? -15.766 5.819 21.211 1.00 94.62 236 ASP A C 1
ATOM 1758 O O . ASP A 1 236 ? -16.780 5.122 21.366 1.00 94.62 236 ASP A O 1
ATOM 1762 N N . GLY A 1 237 ? -15.698 6.829 20.344 1.00 95.56 237 GLY A N 1
ATOM 1763 C CA . GLY A 1 237 ? -16.778 7.238 19.455 1.00 95.56 237 GLY A CA 1
ATOM 1764 C C . GLY A 1 237 ? -17.074 6.191 18.388 1.00 95.56 237 GLY A C 1
ATOM 1765 O O . GLY A 1 237 ? -18.227 5.786 18.236 1.00 95.56 237 GLY A O 1
ATOM 1766 N N . VAL A 1 238 ? -16.044 5.662 17.728 1.00 96.94 238 VAL A N 1
ATOM 1767 C CA . VAL A 1 238 ? -16.214 4.901 16.479 1.00 96.94 238 VAL A CA 1
ATOM 1768 C C . VAL A 1 238 ? -16.076 3.383 16.623 1.00 96.94 238 VAL A C 1
ATOM 1770 O O . VAL A 1 238 ? -16.534 2.671 15.737 1.00 96.94 238 VAL A O 1
ATOM 1773 N N . LEU A 1 239 ? -15.543 2.849 17.733 1.00 97.56 239 LEU A N 1
ATOM 1774 C CA . LEU A 1 239 ? -15.473 1.392 17.941 1.00 97.56 239 LEU A CA 1
ATOM 1775 C C . LEU A 1 239 ? -16.738 0.836 18.607 1.00 97.56 239 LEU A C 1
ATOM 1777 O O . LEU A 1 239 ? -17.257 1.395 19.587 1.00 97.56 239 LEU A O 1
ATOM 1781 N N . ALA A 1 240 ? -17.215 -0.301 18.103 1.00 96.62 240 ALA A N 1
ATOM 1782 C CA . ALA A 1 240 ? -18.292 -1.075 18.702 1.00 96.62 240 ALA A CA 1
ATOM 1783 C C . ALA A 1 240 ? -17.858 -1.706 20.034 1.00 96.62 240 ALA A C 1
ATOM 1785 O O . ALA A 1 240 ? -16.681 -1.968 20.289 1.00 96.62 240 ALA A O 1
ATOM 1786 N N . LYS A 1 241 ? -18.824 -1.976 20.918 1.00 92.19 241 LYS A N 1
ATOM 1787 C CA . LYS A 1 241 ? -18.543 -2.727 22.146 1.00 92.19 241 LYS A CA 1
ATOM 1788 C C . LYS A 1 241 ? -18.150 -4.162 21.782 1.00 92.19 241 LYS A C 1
ATOM 1790 O O . LYS A 1 241 ? -18.854 -4.797 21.006 1.00 92.19 241 LYS A O 1
ATOM 1795 N N . GLY A 1 242 ? -17.066 -4.674 22.360 1.00 93.75 242 GLY A N 1
ATOM 1796 C CA . GLY A 1 242 ? -16.487 -5.965 21.977 1.00 93.75 242 GLY A CA 1
ATOM 1797 C C . GLY A 1 242 ? -15.643 -5.913 20.701 1.00 93.75 242 GLY A C 1
ATOM 1798 O O . GLY A 1 242 ? -15.080 -6.938 20.323 1.00 93.75 242 GLY A O 1
ATOM 1799 N N . GLY A 1 243 ? -15.549 -4.746 20.052 1.00 96.25 243 GLY A N 1
ATOM 1800 C CA . GLY A 1 243 ? -14.745 -4.538 18.856 1.00 96.25 243 GLY A CA 1
ATOM 1801 C C . GLY A 1 243 ? -13.245 -4.536 19.142 1.00 96.25 243 GLY A C 1
ATOM 1802 O O . GLY A 1 243 ? -12.807 -4.408 20.293 1.00 96.25 243 GLY A O 1
ATOM 1803 N N . SER A 1 244 ? -12.465 -4.670 18.071 1.00 97.81 244 SER A N 1
ATOM 1804 C CA . SER A 1 244 ? -11.004 -4.763 18.132 1.00 97.81 244 SER A CA 1
ATOM 1805 C C . SER A 1 244 ? -10.330 -3.561 17.477 1.00 97.81 244 SER A C 1
ATOM 1807 O O . SER A 1 244 ? -10.791 -3.057 16.458 1.00 97.81 244 SER A O 1
ATOM 1809 N N . PHE A 1 245 ? -9.219 -3.113 18.047 1.00 97.94 245 PHE A N 1
ATOM 1810 C CA . PHE A 1 245 ? -8.336 -2.114 17.464 1.00 97.94 245 PHE A CA 1
ATOM 1811 C C . PHE A 1 245 ? -6.981 -2.756 17.159 1.00 97.94 245 PHE A C 1
ATOM 1813 O O . PHE A 1 245 ? -6.262 -3.161 18.076 1.00 97.94 245 PHE A O 1
ATOM 1820 N N . PHE A 1 246 ? -6.655 -2.857 15.872 1.00 96.69 246 PHE A N 1
ATOM 1821 C CA . PHE A 1 246 ? -5.382 -3.359 15.366 1.00 96.69 246 PHE A CA 1
ATOM 1822 C C . PHE A 1 246 ? -4.465 -2.181 15.073 1.00 96.69 246 PHE A C 1
ATOM 1824 O O . PHE A 1 246 ? -4.786 -1.318 14.256 1.00 96.69 246 PHE A O 1
ATOM 1831 N N . TYR A 1 247 ? -3.321 -2.146 15.742 1.00 92.75 247 TYR A N 1
ATOM 1832 C CA . TYR A 1 247 ? -2.436 -0.995 15.711 1.00 92.75 247 TYR A CA 1
ATOM 1833 C C . TYR A 1 247 ? -0.999 -1.401 15.411 1.00 92.75 247 TYR A C 1
ATOM 1835 O O . TYR A 1 247 ? -0.468 -2.328 16.024 1.00 92.75 247 TYR A O 1
ATOM 1843 N N . CYS A 1 248 ? -0.372 -0.690 14.479 1.00 87.81 248 CYS A N 1
ATOM 1844 C CA . CYS A 1 248 ? 1.045 -0.817 14.163 1.00 87.81 248 CYS A CA 1
ATOM 1845 C C . CYS A 1 248 ? 1.787 0.458 14.580 1.00 87.81 248 CYS A C 1
ATOM 1847 O O . CYS A 1 248 ? 1.344 1.561 14.264 1.00 87.81 248 CYS A O 1
ATOM 1849 N N . ALA A 1 249 ? 2.922 0.321 15.268 1.00 84.38 249 ALA A N 1
ATOM 1850 C CA . ALA A 1 249 ? 3.790 1.449 15.614 1.00 84.38 249 ALA A CA 1
ATOM 1851 C C . ALA A 1 249 ? 5.273 1.042 15.636 1.00 84.38 249 ALA A C 1
ATOM 1853 O O . ALA A 1 249 ? 5.565 -0.137 15.850 1.00 84.38 249 ALA A O 1
ATOM 1854 N N . PRO A 1 250 ? 6.215 1.987 15.460 1.00 78.81 250 PRO A N 1
ATOM 185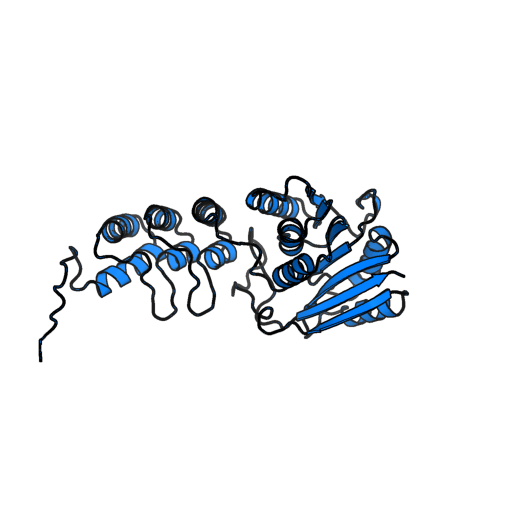5 C CA . PRO A 1 250 ? 7.646 1.718 15.615 1.00 78.81 250 PRO A CA 1
ATOM 1856 C C . PRO A 1 250 ? 8.005 1.143 16.999 1.00 78.81 250 PRO A C 1
ATOM 1858 O O . PRO A 1 250 ? 7.431 1.552 18.012 1.00 78.81 250 PRO A O 1
ATOM 1861 N N . ASP A 1 251 ? 8.955 0.204 17.055 1.00 77.44 251 ASP A N 1
ATOM 1862 C CA . ASP A 1 251 ? 9.387 -0.473 18.290 1.00 77.44 251 ASP A CA 1
ATOM 1863 C C . ASP A 1 251 ? 10.329 0.369 19.165 1.00 77.44 251 ASP A C 1
ATOM 1865 O O . ASP A 1 251 ? 10.400 0.159 20.377 1.00 77.44 251 ASP A O 1
ATOM 1869 N N . ASP A 1 252 ? 11.018 1.337 18.563 1.00 76.31 252 ASP A N 1
ATOM 1870 C CA . ASP A 1 252 ? 11.801 2.380 19.228 1.00 76.31 252 ASP A CA 1
ATOM 1871 C C . ASP A 1 252 ? 10.909 3.489 19.812 1.00 76.31 252 ASP A C 1
ATOM 1873 O O . ASP A 1 252 ? 11.324 4.229 20.707 1.00 76.31 252 ASP A O 1
ATOM 1877 N N . GLY A 1 253 ? 9.652 3.523 19.367 1.00 68.19 253 GLY A N 1
ATOM 1878 C CA . GLY A 1 253 ? 8.568 4.333 19.888 1.00 68.19 253 GLY A CA 1
ATOM 1879 C C . GLY A 1 253 ? 8.469 5.741 19.300 1.00 68.19 253 GLY A C 1
ATOM 1880 O O . GLY A 1 253 ? 9.381 6.286 18.682 1.00 68.19 253 GLY A O 1
ATOM 1881 N N . ARG A 1 254 ? 7.307 6.359 19.534 1.00 77.75 254 ARG A N 1
ATOM 1882 C CA . ARG A 1 254 ? 7.023 7.782 19.300 1.00 77.75 254 ARG A CA 1
ATOM 1883 C C . ARG A 1 254 ? 6.743 8.479 20.631 1.00 77.75 254 ARG A C 1
ATOM 1885 O O . ARG A 1 254 ? 6.338 7.828 21.601 1.00 77.75 254 ARG A O 1
ATOM 1892 N N . ALA A 1 255 ? 6.910 9.802 20.676 1.00 75.31 255 ALA A N 1
ATOM 1893 C CA . ALA A 1 255 ? 6.409 10.594 21.799 1.00 75.31 255 ALA A CA 1
ATOM 1894 C C . ALA A 1 255 ? 4.894 10.351 21.940 1.00 75.31 255 ALA A C 1
ATOM 1896 O O . ALA A 1 255 ? 4.177 10.351 20.945 1.00 75.31 255 ALA A O 1
ATOM 1897 N N . GLY A 1 256 ? 4.415 10.053 23.148 1.00 84.69 256 GLY A N 1
ATOM 1898 C CA . GLY A 1 256 ? 3.018 9.672 23.384 1.00 84.69 256 GLY A CA 1
ATOM 1899 C C . GLY A 1 256 ? 2.667 8.193 23.224 1.00 84.69 256 GLY A C 1
ATOM 1900 O O . GLY A 1 256 ? 1.683 7.768 23.823 1.00 84.69 256 GLY A O 1
ATOM 1901 N N . LEU A 1 257 ? 3.451 7.369 22.513 1.00 86.56 257 LEU A N 1
ATOM 1902 C CA . LEU A 1 257 ? 3.080 5.962 22.277 1.00 86.56 257 LEU A CA 1
ATOM 1903 C C . LEU A 1 257 ? 2.912 5.190 23.592 1.00 86.56 257 LEU A C 1
ATOM 1905 O O . LEU A 1 257 ? 1.896 4.532 23.808 1.00 86.56 257 LEU A O 1
ATOM 1909 N N . LYS A 1 258 ? 3.886 5.307 24.500 1.00 90.75 258 LYS A N 1
ATOM 1910 C CA . LYS A 1 258 ? 3.819 4.665 25.819 1.00 90.75 258 LYS A CA 1
ATOM 1911 C C . LYS A 1 258 ? 2.596 5.144 26.608 1.00 90.75 258 LYS A C 1
ATOM 1913 O O . LYS A 1 258 ? 1.851 4.316 27.127 1.00 90.75 258 LYS A O 1
ATOM 1918 N N . THR A 1 259 ? 2.380 6.459 26.644 1.00 93.62 259 THR A N 1
ATOM 1919 C CA . THR A 1 259 ? 1.235 7.101 27.303 1.00 93.62 259 THR A CA 1
ATOM 1920 C C . THR A 1 259 ? -0.088 6.551 26.765 1.00 93.62 259 THR A C 1
ATOM 1922 O O . THR A 1 259 ? -0.982 6.213 27.536 1.00 93.62 259 THR A O 1
ATOM 1925 N N . PHE A 1 260 ? -0.200 6.395 25.446 1.00 94.56 260 PHE A N 1
ATOM 1926 C CA . PHE A 1 260 ? -1.382 5.857 24.783 1.00 94.56 260 PHE A CA 1
ATOM 1927 C C . PHE A 1 260 ? -1.644 4.390 25.137 1.00 94.56 260 PHE A C 1
ATOM 1929 O O . PHE A 1 260 ? -2.759 4.053 25.537 1.00 94.56 260 PHE A O 1
ATOM 1936 N N . ILE A 1 261 ? -0.626 3.523 25.067 1.00 93.12 261 ILE A N 1
ATOM 1937 C CA . ILE A 1 261 ? -0.784 2.104 25.426 1.00 93.12 261 ILE A CA 1
ATOM 1938 C C . ILE A 1 261 ? -1.167 1.951 26.907 1.00 93.12 261 ILE A C 1
ATOM 1940 O O . ILE A 1 261 ? -2.037 1.146 27.248 1.00 93.12 261 ILE A O 1
ATOM 1944 N N . GLU A 1 262 ? -0.553 2.729 27.802 1.00 93.75 262 GLU A N 1
ATOM 1945 C CA . GLU A 1 262 ? -0.903 2.739 29.228 1.00 93.75 262 GLU A CA 1
ATOM 1946 C C . GLU A 1 262 ? -2.339 3.230 29.463 1.00 93.75 262 GLU A C 1
ATOM 1948 O O . GLU A 1 262 ? -3.061 2.637 30.268 1.00 93.75 262 GLU A O 1
ATOM 1953 N N . ALA A 1 263 ? -2.785 4.248 28.723 1.00 95.00 263 ALA A N 1
ATOM 1954 C CA . ALA A 1 263 ? -4.151 4.752 28.803 1.00 95.00 263 ALA A CA 1
ATOM 1955 C C . ALA A 1 263 ? -5.188 3.724 28.324 1.00 95.00 263 ALA A C 1
ATOM 1957 O O . ALA A 1 263 ? -6.206 3.550 28.990 1.00 95.00 263 ALA A O 1
ATOM 1958 N N . LEU A 1 264 ? -4.922 2.984 27.240 1.00 94.81 264 LEU A N 1
ATOM 1959 C CA . LEU A 1 264 ? -5.793 1.886 26.796 1.00 94.81 264 LEU A CA 1
ATOM 1960 C C . LEU A 1 264 ? -5.906 0.800 27.876 1.00 94.81 264 LEU A C 1
ATOM 1962 O O . LEU A 1 264 ? -7.014 0.428 28.271 1.00 94.81 264 LEU A O 1
ATOM 1966 N N . ARG A 1 265 ? -4.769 0.349 28.426 1.00 93.19 265 ARG A N 1
ATOM 1967 C CA . ARG A 1 265 ? -4.732 -0.652 29.511 1.00 93.19 265 ARG A CA 1
ATOM 1968 C C . ARG A 1 265 ? -5.494 -0.184 30.757 1.00 93.19 265 ARG A C 1
ATOM 1970 O O . ARG A 1 265 ? -6.197 -0.976 31.381 1.00 93.19 265 ARG A O 1
ATOM 1977 N N . GLY A 1 266 ? -5.373 1.095 31.116 1.00 91.31 266 GLY A N 1
ATOM 1978 C CA . GLY A 1 266 ? -6.113 1.702 32.227 1.00 91.31 266 GLY A CA 1
ATOM 1979 C C . GLY A 1 266 ? -7.597 1.955 31.927 1.00 91.31 266 GLY A C 1
ATOM 1980 O O . GLY A 1 266 ? -8.407 2.000 32.850 1.00 91.31 266 GLY A O 1
ATOM 1981 N N . GLY A 1 267 ? -7.959 2.085 30.649 1.00 88.56 267 GLY A N 1
ATOM 1982 C CA . GLY A 1 267 ? -9.294 2.434 30.156 1.00 88.56 267 GLY A CA 1
ATOM 1983 C C . GLY A 1 267 ? -10.231 1.249 29.910 1.00 88.56 267 GLY A C 1
ATOM 1984 O O . GLY A 1 267 ? -11.241 1.411 29.233 1.00 88.56 267 GLY A O 1
ATOM 1985 N N . GLY A 1 268 ? -9.909 0.056 30.419 1.00 86.25 268 GLY A N 1
ATOM 1986 C CA . GLY A 1 268 ? -10.754 -1.137 30.265 1.00 86.25 268 GLY A CA 1
ATOM 1987 C C . GLY A 1 268 ? -10.563 -1.896 28.948 1.00 86.25 268 GLY A C 1
ATOM 1988 O O . GLY A 1 268 ? -11.388 -2.750 28.616 1.00 86.25 268 GLY A O 1
ATOM 1989 N N . TRP A 1 269 ? -9.480 -1.621 28.219 1.00 94.44 269 TRP A N 1
ATOM 1990 C CA . TRP A 1 269 ? -9.104 -2.384 27.034 1.00 94.44 269 TRP A CA 1
ATOM 1991 C C . TRP A 1 269 ? -8.235 -3.580 27.413 1.00 94.44 269 TRP A C 1
ATOM 1993 O O . TRP A 1 269 ? -7.331 -3.493 28.245 1.00 94.44 269 TRP A O 1
ATOM 2003 N N . GLU A 1 270 ? -8.502 -4.709 26.775 1.00 94.38 270 GLU A N 1
ATOM 2004 C CA . GLU A 1 270 ? -7.690 -5.913 26.888 1.00 94.38 270 GLU A CA 1
ATOM 2005 C C . GLU A 1 270 ? -6.635 -5.943 25.784 1.00 94.38 270 GLU A C 1
ATOM 2007 O O . GLU A 1 270 ? -6.966 -5.745 24.619 1.00 94.38 270 GLU A O 1
ATOM 2012 N N . VAL A 1 271 ? -5.381 -6.235 26.136 1.00 94.31 271 VAL A N 1
ATOM 2013 C CA . VAL A 1 271 ? -4.315 -6.483 25.156 1.00 94.31 271 VAL A CA 1
ATOM 2014 C C . VAL A 1 271 ? -4.340 -7.959 24.780 1.00 94.31 271 VAL A C 1
ATOM 2016 O O . VAL A 1 271 ? -3.929 -8.805 25.573 1.00 94.31 271 VAL A O 1
ATOM 2019 N N . ARG A 1 272 ? -4.835 -8.276 23.584 1.00 94.00 272 ARG A N 1
ATOM 2020 C CA . ARG A 1 272 ? -4.838 -9.648 23.055 1.00 94.00 272 ARG A CA 1
ATOM 2021 C C . ARG A 1 272 ? -3.548 -9.999 22.334 1.00 94.00 272 ARG A C 1
ATOM 2023 O O . ARG A 1 272 ? -3.107 -11.145 22.390 1.00 94.00 272 ARG A O 1
ATOM 2030 N N . ARG A 1 273 ? -2.935 -9.015 21.679 1.00 92.81 273 ARG A N 1
ATOM 2031 C CA . ARG A 1 273 ? -1.668 -9.170 20.965 1.00 92.81 273 ARG A CA 1
ATOM 2032 C C . ARG A 1 273 ? -0.777 -7.966 21.235 1.00 92.81 273 ARG A C 1
ATOM 2034 O O . ARG A 1 273 ? -1.247 -6.835 21.219 1.00 92.81 273 ARG A O 1
ATOM 2041 N N . GLU A 1 274 ? 0.496 -8.239 21.481 1.00 93.69 274 GLU A N 1
ATOM 2042 C CA . GLU A 1 274 ? 1.580 -7.262 21.610 1.00 93.69 274 GLU A CA 1
ATOM 2043 C C . GLU A 1 274 ? 2.857 -7.985 21.192 1.00 93.69 274 GLU A C 1
ATOM 2045 O O . GLU A 1 274 ? 3.522 -8.641 21.994 1.00 93.69 274 GLU A O 1
ATOM 2050 N N . VAL A 1 275 ? 3.119 -7.983 19.888 1.00 90.75 275 VAL A N 1
ATOM 2051 C CA . VAL A 1 275 ? 4.190 -8.781 19.289 1.00 90.75 275 VAL A CA 1
ATOM 2052 C C . VAL A 1 275 ? 5.087 -7.906 18.443 1.00 90.75 275 VAL A C 1
ATOM 2054 O O . VAL A 1 275 ? 4.636 -6.982 17.771 1.00 90.75 275 VAL A O 1
ATOM 2057 N N . LYS A 1 276 ? 6.378 -8.216 18.470 1.00 87.06 276 LYS A N 1
ATOM 2058 C CA . LYS A 1 276 ? 7.341 -7.596 17.574 1.00 87.06 276 LYS A CA 1
ATOM 2059 C C . LYS A 1 276 ? 7.164 -8.164 16.171 1.00 87.06 276 LYS A C 1
ATOM 2061 O O . LYS A 1 276 ? 7.037 -9.378 16.022 1.00 87.06 276 LYS A O 1
ATOM 2066 N N . ALA A 1 277 ? 7.173 -7.293 15.171 1.00 79.81 277 ALA A N 1
ATOM 2067 C CA . ALA A 1 277 ? 7.128 -7.676 13.771 1.00 79.81 277 ALA A CA 1
ATOM 2068 C C . ALA A 1 277 ? 8.306 -8.613 13.435 1.00 79.81 277 ALA A C 1
ATOM 2070 O O . ALA A 1 277 ? 9.462 -8.333 13.768 1.00 79.81 277 ALA A O 1
ATOM 2071 N N . GLU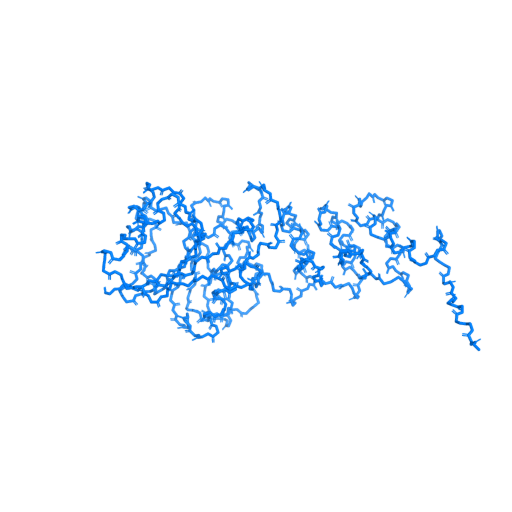 A 1 278 ? 7.995 -9.760 12.828 1.00 78.62 278 GLU A N 1
ATOM 2072 C CA . GLU A 1 278 ? 8.989 -10.729 12.352 1.00 78.62 278 GLU A CA 1
ATOM 2073 C C . GLU A 1 278 ? 9.711 -10.210 11.098 1.00 78.62 278 GLU A C 1
ATOM 2075 O O . GLU A 1 278 ? 9.260 -9.256 10.471 1.00 78.62 278 GLU A O 1
ATOM 2080 N N . GLY A 1 279 ? 10.820 -10.855 10.711 1.00 66.88 279 GLY A N 1
ATOM 2081 C CA . GLY A 1 279 ? 11.708 -10.402 9.628 1.00 66.88 279 GLY A CA 1
ATOM 2082 C C . GLY A 1 279 ? 11.020 -10.057 8.302 1.00 66.88 279 GLY A C 1
ATOM 2083 O O . GLY A 1 279 ? 11.417 -9.107 7.642 1.00 66.88 279 GLY A O 1
ATOM 2084 N N . GLU A 1 280 ? 9.950 -10.769 7.941 1.00 61.59 280 GLU A N 1
ATOM 2085 C CA . GLU A 1 280 ? 9.180 -10.530 6.708 1.00 61.59 280 GLU A CA 1
ATOM 2086 C C . GLU A 1 280 ? 8.361 -9.212 6.704 1.00 61.59 280 GLU A C 1
ATOM 2088 O O . GLU A 1 280 ? 7.838 -8.803 5.658 1.00 61.59 280 GLU A O 1
ATOM 2093 N N . TYR A 1 281 ? 8.290 -8.539 7.858 1.00 59.56 281 TYR A N 1
ATOM 2094 C CA . TYR A 1 281 ? 7.553 -7.303 8.147 1.00 59.56 281 TYR A CA 1
ATOM 2095 C C . TYR A 1 281 ? 8.480 -6.161 8.635 1.00 59.56 281 TYR A C 1
ATOM 2097 O O . TYR A 1 281 ? 8.040 -5.306 9.401 1.00 59.56 281 TYR A O 1
ATOM 2105 N N . LEU A 1 282 ? 9.783 -6.190 8.313 1.00 52.97 282 LEU A N 1
ATOM 2106 C CA . LEU A 1 282 ? 10.773 -5.217 8.821 1.00 52.97 282 LEU A CA 1
ATOM 2107 C C . LEU A 1 282 ? 11.233 -4.162 7.806 1.00 52.97 282 LEU A C 1
ATOM 2109 O O . LEU A 1 282 ? 12.050 -3.310 8.154 1.00 52.97 282 LEU A O 1
ATOM 2113 N N . GLU A 1 283 ? 10.769 -4.222 6.561 1.00 47.62 283 GLU A N 1
ATOM 2114 C CA . GLU A 1 283 ? 11.396 -3.483 5.464 1.00 47.62 283 GLU A CA 1
ATOM 2115 C C . GLU A 1 283 ? 10.391 -2.606 4.719 1.00 47.62 283 GLU A C 1
ATOM 2117 O O . GLU A 1 283 ? 9.334 -3.071 4.284 1.00 47.62 283 GLU A O 1
ATOM 2122 N N . ASN A 1 284 ? 10.767 -1.334 4.543 1.00 50.72 284 ASN A N 1
ATOM 2123 C CA . ASN A 1 284 ? 10.160 -0.462 3.550 1.00 50.72 284 ASN A CA 1
ATOM 2124 C C . ASN A 1 284 ? 10.710 -0.861 2.171 1.00 50.72 284 ASN A C 1
ATOM 2126 O O . ASN A 1 284 ? 11.929 -0.855 1.994 1.00 50.72 284 ASN A O 1
ATOM 2130 N N . PRO A 1 285 ? 9.864 -1.156 1.175 1.00 39.47 285 PRO A N 1
ATOM 2131 C CA . PRO A 1 285 ? 10.336 -1.327 -0.197 1.00 39.47 285 PRO A CA 1
ATOM 2132 C C . PRO A 1 285 ? 10.909 -0.041 -0.850 1.00 39.47 285 PRO A C 1
ATOM 2134 O O . PRO A 1 285 ? 11.354 -0.081 -1.995 1.00 39.47 285 PRO A O 1
ATOM 2137 N N . LEU A 1 286 ? 10.868 1.115 -0.180 1.00 38.78 286 LEU A N 1
ATOM 2138 C CA . LEU A 1 286 ? 11.199 2.447 -0.702 1.00 38.78 286 LEU A CA 1
ATOM 2139 C C . LEU A 1 286 ? 12.211 3.151 0.227 1.00 38.78 286 LEU A C 1
ATOM 2141 O O . LEU A 1 286 ? 11.973 3.305 1.417 1.00 38.78 286 LEU A O 1
ATOM 2145 N N . GLU A 1 287 ? 13.352 3.607 -0.294 1.00 41.66 287 GLU A N 1
ATOM 2146 C CA . GLU A 1 287 ? 14.428 4.225 0.514 1.00 41.66 287 GLU A CA 1
ATOM 2147 C C . GLU A 1 287 ? 14.385 5.774 0.555 1.00 41.66 287 GLU A C 1
ATOM 2149 O O . GLU A 1 287 ? 15.288 6.401 1.121 1.00 41.66 287 GLU A O 1
ATOM 2154 N N . SER A 1 288 ? 13.385 6.436 -0.049 1.00 42.47 288 SER A N 1
ATOM 2155 C CA . SER A 1 288 ? 13.374 7.906 -0.162 1.00 42.47 288 SER A CA 1
ATOM 2156 C C . SER A 1 288 ? 12.829 8.608 1.095 1.00 42.47 288 SER A C 1
ATOM 2158 O O . SER A 1 288 ? 11.889 8.153 1.737 1.00 42.47 288 SER A O 1
ATOM 2160 N N . LYS A 1 289 ? 13.452 9.738 1.464 1.00 42.56 289 LYS A N 1
ATOM 2161 C CA . LYS A 1 289 ? 13.130 10.569 2.647 1.00 42.56 289 LYS A CA 1
ATOM 2162 C C . LYS A 1 289 ? 12.224 11.770 2.322 1.00 42.56 289 LYS A C 1
ATOM 2164 O O . LYS A 1 289 ? 12.303 12.779 3.018 1.00 42.56 289 LYS A O 1
ATOM 2169 N N . ASP A 1 290 ? 11.482 11.717 1.218 1.00 41.22 290 ASP A N 1
ATOM 2170 C CA . ASP A 1 290 ? 10.725 12.865 0.705 1.00 41.22 290 ASP A CA 1
ATOM 2171 C C . ASP A 1 290 ? 9.216 12.616 0.865 1.00 41.22 290 ASP A C 1
ATOM 2173 O O . ASP A 1 290 ? 8.608 11.846 0.122 1.00 41.22 290 ASP A O 1
ATOM 2177 N N . ASP A 1 291 ? 8.632 13.226 1.897 1.00 43.28 291 ASP A N 1
ATOM 2178 C CA . ASP A 1 291 ? 7.331 12.840 2.461 1.00 43.28 291 ASP A CA 1
ATOM 2179 C C . ASP A 1 291 ? 6.125 13.563 1.813 1.00 43.28 291 ASP A C 1
ATOM 2181 O O . ASP A 1 291 ? 4.976 13.242 2.117 1.00 43.28 291 ASP A O 1
ATOM 2185 N N . GLU A 1 292 ? 6.343 14.538 0.917 1.00 41.66 292 GLU A N 1
ATOM 2186 C CA . GLU A 1 292 ? 5.295 15.505 0.532 1.00 41.66 292 GLU A CA 1
ATOM 2187 C C . GLU A 1 292 ? 4.587 15.245 -0.818 1.00 41.66 292 GLU A C 1
ATOM 2189 O O . GLU A 1 292 ? 3.558 15.866 -1.082 1.00 41.66 292 GLU A O 1
ATOM 2194 N N . MET A 1 293 ? 5.069 14.332 -1.675 1.00 38.75 293 MET A N 1
ATOM 2195 C CA . MET A 1 293 ? 4.558 14.178 -3.063 1.00 38.75 293 MET A CA 1
ATOM 2196 C C . MET A 1 293 ? 4.255 12.730 -3.487 1.00 38.75 293 MET A C 1
ATOM 2198 O O . MET A 1 293 ? 4.277 12.367 -4.664 1.00 38.75 293 MET A O 1
ATOM 2202 N N . CYS A 1 294 ? 3.950 11.875 -2.520 1.00 44.06 294 CYS A N 1
ATOM 2203 C CA . CYS A 1 294 ? 3.988 10.428 -2.687 1.00 44.06 294 CYS A CA 1
ATOM 2204 C C . CYS A 1 294 ? 2.583 9.828 -2.931 1.00 44.06 294 CYS A C 1
ATOM 2206 O O . CYS A 1 294 ? 1.932 9.332 -2.015 1.00 44.06 294 CYS A O 1
ATOM 2208 N N . PHE A 1 295 ? 2.097 9.853 -4.179 1.00 42.88 295 PHE A N 1
ATOM 2209 C CA . PHE A 1 295 ? 0.750 9.364 -4.547 1.00 42.88 295 PHE A CA 1
ATOM 2210 C C . PHE A 1 295 ? 0.531 7.860 -4.279 1.00 42.88 295 PHE A C 1
ATOM 2212 O O . PHE A 1 295 ? -0.577 7.417 -4.000 1.00 42.88 295 PHE A O 1
ATOM 2219 N N . LEU A 1 296 ? 1.582 7.045 -4.287 1.00 47.34 296 LEU A N 1
ATOM 2220 C CA . LEU A 1 296 ? 1.468 5.598 -4.071 1.00 47.34 296 LEU A CA 1
ATOM 2221 C C . LEU A 1 296 ? 2.495 5.073 -3.075 1.00 47.34 296 LEU A C 1
ATOM 2223 O O . LEU A 1 296 ? 2.909 3.915 -3.151 1.00 47.34 296 LEU A O 1
ATOM 2227 N N . CYS A 1 297 ? 2.934 5.913 -2.138 1.00 44.41 297 CYS A N 1
ATOM 2228 C CA . CYS A 1 297 ? 3.930 5.449 -1.191 1.00 44.41 297 CYS A CA 1
ATOM 2229 C C . CYS A 1 297 ? 3.282 4.614 -0.089 1.00 44.41 297 CYS A C 1
ATOM 2231 O O . CYS A 1 297 ? 2.586 5.104 0.800 1.00 44.41 297 CYS A O 1
ATOM 2233 N N . PHE A 1 298 ? 3.626 3.331 -0.146 1.00 45.38 298 PHE A N 1
ATOM 2234 C CA . PHE A 1 298 ? 3.829 2.397 0.958 1.00 45.38 298 PHE A CA 1
ATOM 2235 C C . PHE A 1 298 ? 4.910 2.918 1.924 1.00 45.38 298 PHE A C 1
ATOM 2237 O O . PHE A 1 298 ? 5.836 2.186 2.260 1.00 45.38 298 PHE A O 1
ATOM 2244 N N . ASN A 1 299 ? 4.859 4.203 2.299 1.00 36.75 299 ASN A N 1
ATOM 2245 C CA . ASN A 1 299 ? 5.876 4.819 3.136 1.00 36.75 299 ASN A CA 1
ATOM 2246 C C . ASN A 1 299 ? 5.689 4.317 4.570 1.00 36.75 299 ASN A C 1
ATOM 2248 O O . ASN A 1 299 ? 4.902 4.858 5.342 1.00 36.75 299 ASN A O 1
ATOM 2252 N N . GLU A 1 300 ? 6.392 3.247 4.911 1.00 44.41 300 GLU A N 1
ATOM 2253 C CA . GLU A 1 300 ? 6.733 2.946 6.292 1.00 44.41 300 GLU A CA 1
ATOM 2254 C C . GLU A 1 300 ? 8.152 3.470 6.531 1.00 44.41 300 GLU A C 1
ATOM 2256 O O . GLU A 1 300 ? 9.072 3.193 5.778 1.00 44.41 300 GLU A O 1
ATOM 2261 N N . LEU A 1 301 ? 8.335 4.286 7.559 1.00 37.69 301 LEU A N 1
ATOM 2262 C CA . LEU A 1 301 ? 9.594 4.970 7.877 1.00 37.69 301 LEU A CA 1
ATOM 2263 C C . LEU A 1 301 ? 10.802 4.005 7.798 1.00 37.69 301 LEU A C 1
ATOM 2265 O O . LEU A 1 301 ? 10.747 2.928 8.389 1.00 37.69 301 LEU A O 1
ATOM 2269 N N . GLY A 1 302 ? 11.872 4.384 7.084 1.00 46.59 302 GLY A N 1
ATOM 2270 C CA . GLY A 1 302 ? 13.009 3.497 6.765 1.00 46.59 302 GLY A CA 1
ATOM 2271 C C . GLY A 1 302 ? 13.619 2.754 7.963 1.00 46.59 302 GLY A C 1
ATOM 2272 O O . GLY A 1 302 ? 13.599 3.292 9.060 1.00 46.59 302 GLY A O 1
ATOM 2273 N N . GLU A 1 303 ? 14.151 1.540 7.743 1.00 52.00 303 GLU A N 1
ATOM 2274 C CA . GLU A 1 303 ? 14.673 0.582 8.750 1.00 52.00 303 GLU A CA 1
ATOM 2275 C C . GLU A 1 303 ? 14.135 0.790 10.180 1.00 52.00 303 GLU A C 1
ATOM 2277 O O . GLU A 1 303 ? 14.879 1.069 11.126 1.00 52.00 303 GLU A O 1
ATOM 2282 N N . LYS A 1 304 ? 12.819 0.638 10.356 1.00 61.16 304 LYS A N 1
ATOM 2283 C CA . LYS A 1 304 ? 12.201 0.560 11.680 1.00 61.16 304 LYS A CA 1
ATOM 2284 C C . LYS A 1 304 ? 11.599 -0.810 11.885 1.00 61.16 304 LYS A C 1
ATOM 2286 O O . LYS A 1 304 ? 10.883 -1.341 11.046 1.00 61.16 304 LYS A O 1
ATOM 2291 N N . ARG A 1 305 ? 11.896 -1.391 13.040 1.00 73.75 305 ARG A N 1
ATOM 2292 C CA . ARG A 1 305 ? 11.176 -2.566 13.514 1.00 73.75 305 ARG A CA 1
ATOM 2293 C C . ARG A 1 305 ? 9.836 -2.089 14.062 1.00 73.75 305 ARG A C 1
ATOM 2295 O O . ARG A 1 305 ? 9.761 -1.029 14.676 1.00 73.75 305 ARG A O 1
ATOM 2302 N N . PHE A 1 306 ? 8.789 -2.877 13.858 1.00 78.81 306 PHE A N 1
ATOM 2303 C CA . PHE A 1 306 ? 7.439 -2.526 14.291 1.00 78.81 306 PHE A CA 1
ATOM 2304 C C . PHE A 1 306 ? 6.963 -3.401 15.448 1.00 78.81 306 PHE A C 1
ATOM 2306 O O . PHE A 1 306 ? 7.447 -4.515 15.671 1.00 78.81 306 PHE A O 1
ATOM 2313 N N . MET A 1 307 ? 5.983 -2.883 16.175 1.00 86.25 307 MET A N 1
ATOM 2314 C CA . MET A 1 307 ? 5.161 -3.606 17.132 1.00 86.25 307 MET A CA 1
ATOM 2315 C C . MET A 1 307 ? 3.732 -3.678 16.595 1.00 86.25 307 MET A C 1
ATOM 2317 O O . MET A 1 307 ? 3.163 -2.666 16.182 1.00 86.25 307 MET A O 1
ATOM 2321 N N . PHE A 1 308 ? 3.156 -4.874 16.642 1.00 90.06 308 PHE A N 1
ATOM 2322 C CA . PHE A 1 308 ? 1.767 -5.145 16.303 1.00 90.06 308 PHE A CA 1
ATOM 2323 C C . PHE A 1 308 ? 0.955 -5.352 17.574 1.00 90.06 308 PHE A C 1
ATOM 2325 O O . PHE A 1 308 ? 1.275 -6.214 18.403 1.00 90.06 308 PHE A O 1
ATOM 2332 N N . TYR A 1 309 ? -0.116 -4.578 17.703 1.00 93.88 309 TYR A N 1
ATOM 2333 C CA . TYR A 1 309 ? -1.015 -4.617 18.842 1.00 93.88 309 TYR A CA 1
ATOM 2334 C C . TYR A 1 309 ? -2.437 -4.964 18.422 1.00 93.88 309 TYR A C 1
ATOM 2336 O O . TYR A 1 309 ? -2.944 -4.447 17.432 1.00 93.88 309 TYR A O 1
ATOM 2344 N N . GLU A 1 310 ? -3.107 -5.777 19.229 1.00 96.38 310 GLU A N 1
ATOM 2345 C CA . GLU A 1 310 ? -4.552 -5.979 19.159 1.00 96.38 310 GLU A CA 1
ATOM 2346 C C . GLU A 1 310 ? -5.147 -5.654 20.524 1.00 96.38 310 GLU A C 1
ATOM 2348 O O . GLU A 1 310 ? -4.872 -6.341 21.515 1.00 96.38 310 GLU A O 1
ATOM 2353 N N . PHE A 1 311 ? -5.966 -4.609 20.561 1.00 97.12 311 PHE A N 1
ATOM 2354 C CA . PHE A 1 311 ? -6.728 -4.216 21.736 1.00 97.12 311 PHE A CA 1
ATOM 2355 C C . PHE A 1 311 ? -8.194 -4.570 21.548 1.00 97.12 311 PHE A C 1
ATOM 2357 O O . PHE A 1 311 ? -8.744 -4.355 20.474 1.00 97.12 311 PHE A O 1
ATOM 2364 N N . VAL A 1 312 ? -8.857 -5.044 22.599 1.00 96.19 312 VAL A N 1
ATOM 2365 C CA . VAL A 1 312 ? -10.296 -5.327 22.568 1.00 96.19 312 VAL A CA 1
ATOM 2366 C C . VAL A 1 312 ? -11.014 -4.537 23.640 1.00 96.19 312 VAL A C 1
ATOM 2368 O O . VAL A 1 312 ? -10.620 -4.547 24.809 1.00 96.19 312 VAL A O 1
ATOM 2371 N N . LYS A 1 313 ? -12.088 -3.860 23.236 1.00 91.56 313 LYS A N 1
ATOM 2372 C CA . LYS A 1 313 ? -12.903 -3.047 24.133 1.00 91.56 313 LYS A CA 1
ATOM 2373 C C . LYS A 1 313 ? -13.955 -3.909 24.829 1.00 91.56 313 LYS A C 1
ATOM 2375 O O . LYS A 1 313 ? -14.847 -4.435 24.165 1.00 91.56 313 LYS A O 1
ATOM 2380 N N . ARG A 1 314 ? -13.854 -4.057 26.152 1.00 84.81 314 ARG A N 1
ATOM 2381 C CA . ARG A 1 314 ? -14.790 -4.863 26.960 1.00 84.81 314 ARG A CA 1
ATOM 2382 C C . ARG A 1 314 ? -16.156 -4.194 27.176 1.00 84.81 314 ARG A C 1
ATOM 2384 O O . ARG A 1 314 ? -16.246 -2.949 27.144 1.00 84.81 314 ARG A O 1
#

Nearest PDB structures (foldseek):
  4mtl-assembly1_A-2  TM=8.310E-01  e=3.063E-06  Homo sapiens
  4mtl-assembly1_B-2  TM=8.072E-01  e=2.903E-06  Homo sapiens
  7wh9-assembly1_B-2  TM=5.398E-01  e=3.426E-05  Aspergillus terreus
  4yv2-assembly1_B  TM=5.762E-01  e=2.241E-04  Trypanosoma cruzi strain CL Brener
  3bwb-assembly1_B  TM=5.821E-01  e=2.507E-03  Trypanosoma cruzi strain CL Brener